Protein AF-A0A254QSS2-F1 (afdb_monomer_lite)

Sequence (188 aa):
MTNFKALIISATAMILATGSLSAQVLEASSDATIRDRLCVGGGCADNPSPDFAADASGASLELRDFRTRIDFVDISTDSFPDTNWAIEANEPTLSIPSGGTEHLAVRDESASTVPFLIRGGAPTNTMYISADGAIGMGTSIPRQSLHIVNKGTLFEAGIRLEDTIGTPYSWDMRGNDAGFYLYDAIAG

Structure (mmCIF, N/CA/C/O backbone):
data_AF-A0A254QSS2-F1
#
_entry.id   AF-A0A254QSS2-F1
#
loop_
_atom_site.group_PDB
_atom_site.id
_atom_site.type_symbol
_atom_site.label_atom_id
_atom_site.label_alt_id
_atom_site.label_comp_id
_atom_site.label_asym_id
_atom_site.label_entity_id
_atom_site.label_seq_id
_atom_site.pdbx_PDB_ins_code
_atom_site.Cartn_x
_atom_site.Cartn_y
_atom_site.Cartn_z
_atom_site.occupancy
_atom_site.B_iso_or_equiv
_atom_site.auth_seq_id
_atom_site.auth_comp_id
_atom_site.auth_asym_id
_atom_site.auth_atom_id
_atom_site.pdbx_PDB_model_num
ATOM 1 N N . MET A 1 1 ? 90.649 -7.591 -39.245 1.00 44.31 1 MET A N 1
ATOM 2 C CA . MET A 1 1 ? 90.173 -6.471 -38.405 1.00 44.31 1 MET A CA 1
ATOM 3 C C . MET A 1 1 ? 88.690 -6.262 -38.681 1.00 44.31 1 MET A C 1
ATOM 5 O O . MET A 1 1 ? 88.258 -6.611 -39.768 1.00 44.31 1 MET A O 1
ATOM 9 N N . THR A 1 2 ? 87.982 -5.736 -37.676 1.00 41.41 2 THR A N 1
ATOM 10 C CA . THR A 1 2 ? 86.570 -5.291 -37.608 1.00 41.41 2 THR A CA 1
ATOM 11 C C . THR A 1 2 ? 85.440 -6.331 -37.502 1.00 41.41 2 THR A C 1
ATOM 13 O O . THR A 1 2 ? 84.978 -6.909 -38.478 1.00 41.41 2 THR A O 1
ATOM 16 N N . ASN A 1 3 ? 84.975 -6.463 -36.251 1.00 42.78 3 ASN A N 1
ATOM 17 C CA . ASN A 1 3 ? 83.646 -6.864 -35.767 1.00 42.78 3 ASN A CA 1
ATOM 18 C C . ASN A 1 3 ? 82.500 -6.083 -36.453 1.00 42.78 3 ASN A C 1
ATOM 20 O O . ASN A 1 3 ? 82.715 -4.917 -36.772 1.00 42.78 3 ASN A O 1
ATOM 24 N N . PHE A 1 4 ? 81.267 -6.617 -36.534 1.00 43.88 4 PHE A N 1
ATOM 25 C CA . PHE A 1 4 ? 80.208 -6.406 -35.518 1.00 43.88 4 PHE A CA 1
ATOM 26 C C . PHE A 1 4 ? 78.779 -6.828 -35.963 1.00 43.88 4 PHE A C 1
ATOM 28 O O . PHE A 1 4 ? 78.324 -6.474 -37.042 1.00 43.88 4 PHE A O 1
ATOM 35 N N . LYS A 1 5 ? 78.063 -7.428 -34.992 1.00 41.50 5 LYS A N 1
ATOM 36 C CA . LYS A 1 5 ? 76.633 -7.279 -34.612 1.00 41.50 5 LYS A CA 1
ATOM 37 C C . LYS A 1 5 ? 75.540 -7.945 -35.465 1.00 41.50 5 LYS A C 1
ATOM 39 O O . LYS A 1 5 ? 75.082 -7.420 -36.470 1.00 41.50 5 LYS A O 1
ATOM 44 N N . ALA A 1 6 ? 75.007 -9.033 -34.902 1.00 49.44 6 ALA A N 1
ATOM 45 C CA . ALA A 1 6 ? 73.629 -9.464 -35.098 1.00 49.44 6 ALA A CA 1
ATOM 46 C C . ALA A 1 6 ? 72.660 -8.422 -34.510 1.00 49.44 6 ALA A C 1
ATOM 48 O O . ALA A 1 6 ? 72.833 -7.988 -33.369 1.00 49.44 6 ALA A O 1
ATOM 49 N N . LEU A 1 7 ? 71.641 -8.047 -35.284 1.00 42.50 7 LEU A N 1
ATOM 50 C CA . LEU A 1 7 ? 70.490 -7.281 -34.817 1.00 42.50 7 LEU A CA 1
ATOM 51 C C . LEU A 1 7 ? 69.294 -8.236 -34.737 1.00 42.50 7 LEU A C 1
ATOM 53 O O . LEU A 1 7 ? 68.760 -8.661 -35.757 1.00 42.50 7 LEU A O 1
ATOM 57 N N . ILE A 1 8 ? 68.903 -8.590 -33.514 1.00 51.81 8 ILE A N 1
ATOM 58 C CA . ILE A 1 8 ? 67.652 -9.294 -33.227 1.00 51.81 8 ILE A CA 1
ATOM 59 C C . ILE A 1 8 ? 66.555 -8.228 -33.187 1.00 51.81 8 ILE A C 1
ATOM 61 O O . ILE A 1 8 ? 66.543 -7.392 -32.285 1.00 51.81 8 ILE A O 1
ATOM 65 N N . ILE A 1 9 ? 65.650 -8.236 -34.166 1.00 51.91 9 ILE A N 1
ATOM 66 C CA . ILE A 1 9 ? 64.430 -7.426 -34.119 1.00 51.91 9 ILE A CA 1
ATOM 67 C C . ILE A 1 9 ? 63.378 -8.249 -33.372 1.00 51.91 9 ILE A C 1
ATOM 69 O O . ILE A 1 9 ? 62.892 -9.264 -33.863 1.00 51.91 9 ILE A O 1
ATOM 73 N N . SER A 1 10 ? 63.084 -7.817 -32.148 1.00 51.91 10 SER A N 1
ATOM 74 C CA . SER A 1 10 ? 62.032 -8.355 -31.289 1.00 51.91 10 SER A CA 1
ATOM 75 C C . SER A 1 10 ? 60.660 -8.075 -31.905 1.00 51.91 10 SER A C 1
ATOM 77 O O . SER A 1 10 ? 60.250 -6.919 -31.993 1.00 51.91 10 SER A O 1
ATOM 79 N N . ALA A 1 11 ? 59.941 -9.120 -32.313 1.00 54.69 11 ALA A N 1
ATOM 80 C CA . ALA A 1 11 ? 58.530 -9.027 -32.670 1.00 54.69 11 ALA A CA 1
ATOM 81 C C . ALA A 1 11 ? 57.690 -9.108 -31.388 1.00 54.69 11 ALA A C 1
ATOM 83 O O . ALA A 1 11 ? 57.451 -10.186 -30.847 1.00 54.69 11 ALA A O 1
ATOM 84 N N . THR A 1 12 ? 57.277 -7.956 -30.866 1.00 56.41 12 THR A N 1
ATOM 85 C CA . THR A 1 12 ? 56.354 -7.877 -29.732 1.00 56.41 12 THR A CA 1
ATOM 86 C C . THR A 1 12 ? 54.962 -8.285 -30.216 1.00 56.41 12 THR A C 1
ATOM 88 O O . THR A 1 12 ? 54.333 -7.562 -30.987 1.00 56.41 12 THR A O 1
ATOM 91 N N . ALA A 1 13 ? 54.488 -9.462 -29.806 1.00 56.53 13 ALA A N 1
ATOM 92 C CA . ALA A 1 13 ? 53.133 -9.918 -30.088 1.00 56.53 13 ALA A CA 1
ATOM 93 C C . ALA A 1 13 ? 52.127 -9.036 -29.331 1.00 56.53 13 ALA A C 1
ATOM 95 O O . ALA A 1 13 ? 52.098 -9.020 -28.101 1.00 56.53 13 ALA A O 1
ATOM 96 N N . MET A 1 14 ? 51.313 -8.285 -30.070 1.00 56.50 14 MET A N 1
ATOM 97 C CA . MET A 1 14 ? 50.202 -7.517 -29.519 1.00 56.50 14 MET A CA 1
ATOM 98 C C . MET A 1 14 ? 49.077 -8.506 -29.190 1.00 56.50 14 MET A C 1
ATOM 100 O O . MET A 1 14 ? 48.376 -8.984 -30.079 1.00 56.50 14 MET A O 1
ATOM 104 N N . ILE A 1 15 ? 48.948 -8.874 -27.915 1.00 58.44 15 ILE A N 1
ATOM 105 C CA . ILE A 1 15 ? 47.813 -9.658 -27.424 1.00 58.44 15 ILE A CA 1
ATOM 106 C C . ILE A 1 15 ? 46.599 -8.724 -27.456 1.00 58.44 15 ILE A C 1
ATOM 108 O O . ILE A 1 15 ? 46.440 -7.883 -26.572 1.00 58.44 15 ILE A O 1
ATOM 112 N N . LEU A 1 16 ? 45.759 -8.831 -28.490 1.00 57.78 16 LEU A N 1
ATOM 113 C CA . LEU A 1 16 ? 44.406 -8.283 -28.428 1.00 57.78 16 LEU A CA 1
ATOM 114 C C . LEU A 1 16 ? 43.666 -9.068 -27.344 1.00 57.78 16 LEU A C 1
ATOM 116 O O . LEU A 1 16 ? 43.350 -10.242 -27.529 1.00 57.78 16 LEU A O 1
ATOM 120 N N . ALA A 1 17 ? 43.409 -8.428 -26.205 1.00 57.31 17 ALA A N 1
ATOM 121 C CA . ALA A 1 17 ? 42.448 -8.937 -25.245 1.00 57.31 17 ALA A CA 1
ATOM 122 C C . ALA A 1 17 ? 41.079 -8.963 -25.937 1.00 57.31 17 ALA A C 1
ATOM 124 O O . ALA A 1 17 ? 40.445 -7.925 -26.122 1.00 57.31 17 ALA A O 1
ATOM 125 N N . THR A 1 18 ? 40.631 -10.144 -26.356 1.00 56.78 18 THR A N 1
ATOM 126 C CA . THR A 1 18 ? 39.251 -10.378 -26.780 1.00 56.78 18 THR A CA 1
ATOM 127 C C . THR A 1 18 ? 38.373 -10.379 -25.532 1.00 56.78 18 THR A C 1
ATOM 129 O O . THR A 1 18 ? 37.955 -11.430 -25.050 1.00 56.78 18 THR A O 1
ATOM 132 N N . GLY A 1 19 ? 38.153 -9.202 -24.946 1.00 57.25 19 GLY A N 1
ATOM 133 C CA . GLY A 1 19 ? 37.025 -9.018 -24.044 1.00 57.25 19 GLY A CA 1
ATOM 134 C C . GLY A 1 19 ? 35.750 -9.206 -24.859 1.00 57.25 19 GLY A C 1
ATOM 135 O O . GLY A 1 19 ? 35.631 -8.634 -25.944 1.00 57.25 19 GLY A O 1
ATOM 136 N N . SER A 1 20 ? 34.822 -10.030 -24.377 1.00 60.34 20 SER A N 1
ATOM 137 C CA . SER A 1 20 ? 33.484 -10.086 -24.965 1.00 60.34 20 SER A CA 1
ATOM 138 C C . SER A 1 20 ? 32.847 -8.705 -24.798 1.00 60.34 20 SER A C 1
ATOM 140 O O . SER A 1 20 ? 32.547 -8.293 -23.681 1.00 60.34 20 SER A O 1
ATOM 142 N N . LEU A 1 21 ? 32.686 -7.963 -25.892 1.00 53.97 21 LEU A N 1
ATOM 143 C CA . LEU A 1 21 ? 31.793 -6.810 -25.934 1.00 53.97 21 LEU A CA 1
ATOM 144 C C . LEU A 1 21 ? 30.381 -7.365 -26.123 1.00 53.97 21 LEU A C 1
ATOM 146 O O . LEU A 1 21 ? 29.950 -7.602 -27.250 1.00 53.97 21 LEU A O 1
ATOM 150 N N . SER A 1 22 ? 29.686 -7.626 -25.021 1.00 62.34 22 SER A N 1
ATOM 151 C CA . SER A 1 22 ? 28.259 -7.942 -25.057 1.00 62.34 22 SER A CA 1
ATOM 152 C C . SER A 1 22 ? 27.480 -6.629 -25.039 1.00 62.34 22 SER A C 1
ATOM 154 O O . SER A 1 22 ? 27.467 -5.926 -24.033 1.00 62.34 22 SER A O 1
ATOM 156 N N . ALA A 1 23 ? 26.855 -6.272 -26.159 1.00 59.84 23 ALA A N 1
ATOM 157 C CA . ALA A 1 23 ? 25.850 -5.216 -26.208 1.00 59.84 23 ALA A CA 1
ATOM 158 C C . ALA A 1 23 ? 24.479 -5.881 -26.355 1.00 59.84 23 ALA A C 1
ATOM 160 O O . ALA A 1 23 ? 24.198 -6.502 -27.380 1.00 59.84 23 ALA A O 1
ATOM 161 N N . GLN A 1 24 ? 23.635 -5.777 -25.328 1.00 65.94 24 GLN A N 1
ATOM 162 C CA . GLN A 1 24 ? 22.249 -6.225 -25.406 1.00 65.94 24 GLN A CA 1
ATOM 163 C C . GLN A 1 24 ? 21.394 -5.063 -25.915 1.00 65.94 24 GLN A C 1
ATOM 165 O O . GLN A 1 24 ? 21.065 -4.145 -25.170 1.00 65.94 24 GLN A O 1
ATO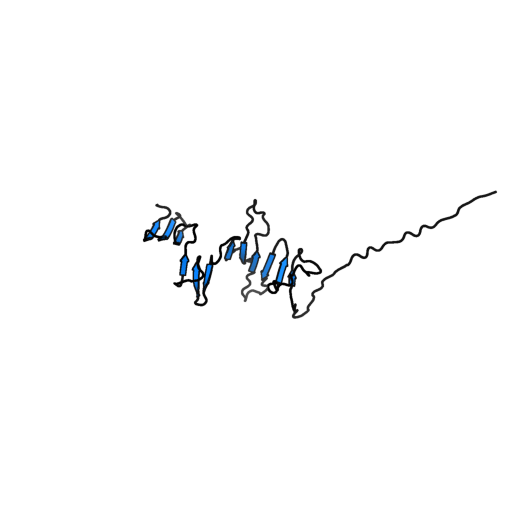M 170 N N . VAL A 1 25 ? 21.067 -5.087 -27.207 1.00 72.12 25 VAL A N 1
ATOM 171 C CA . VAL A 1 25 ? 20.190 -4.095 -27.840 1.00 72.12 25 VAL A CA 1
ATOM 172 C C . VAL A 1 25 ? 18.815 -4.726 -28.020 1.00 72.12 25 VAL A C 1
ATOM 174 O O . VAL A 1 25 ? 18.612 -5.573 -28.888 1.00 72.12 25 VAL A O 1
ATOM 177 N N . LEU A 1 26 ? 17.875 -4.325 -27.170 1.00 70.19 26 LEU A N 1
ATOM 178 C CA . LEU A 1 26 ? 16.448 -4.602 -27.318 1.00 70.19 26 LEU A CA 1
ATOM 179 C C . LEU A 1 26 ? 15.793 -3.359 -27.925 1.00 70.19 26 LEU A C 1
ATOM 181 O O . LEU A 1 26 ? 15.175 -2.565 -27.228 1.00 70.19 26 LEU A O 1
ATOM 185 N N . GLU A 1 27 ? 15.970 -3.174 -29.232 1.00 77.81 27 GLU A N 1
ATOM 186 C CA . GLU A 1 27 ? 15.275 -2.123 -29.974 1.00 77.81 27 GLU A CA 1
ATOM 187 C C . GLU A 1 27 ? 14.136 -2.725 -30.786 1.00 77.81 27 GLU A C 1
ATOM 189 O O . GLU A 1 27 ? 14.343 -3.430 -31.774 1.00 77.81 27 GLU A O 1
ATOM 194 N N . ALA A 1 28 ? 12.914 -2.438 -30.348 1.00 76.62 28 ALA A N 1
ATOM 195 C CA . ALA A 1 28 ? 11.714 -2.656 -31.132 1.00 76.62 28 ALA A CA 1
ATOM 196 C C . ALA A 1 28 ? 11.128 -1.286 -31.478 1.00 76.62 28 ALA A C 1
ATOM 198 O O . ALA A 1 28 ? 10.773 -0.509 -30.598 1.00 76.62 28 ALA A O 1
ATOM 199 N N . SER A 1 29 ? 11.006 -0.984 -32.770 1.00 78.75 29 SER A N 1
ATOM 200 C CA . SER A 1 29 ? 10.322 0.222 -33.263 1.00 78.75 29 SER A CA 1
ATOM 201 C C . SER A 1 29 ? 8.787 0.119 -33.175 1.00 78.75 29 SER A C 1
ATOM 203 O O . SER A 1 29 ? 8.073 0.937 -33.749 1.00 78.75 29 SER A O 1
ATOM 205 N N . SER A 1 30 ? 8.289 -0.938 -32.535 1.00 80.12 30 SER A N 1
ATOM 206 C CA . SER A 1 30 ? 6.887 -1.311 -32.343 1.00 80.12 30 SER A CA 1
ATOM 207 C C . SER A 1 30 ? 6.802 -2.253 -31.129 1.00 80.12 30 SER A C 1
ATOM 209 O O . SER A 1 30 ? 7.723 -2.289 -30.316 1.00 80.12 30 SER A O 1
ATOM 211 N N . ASP A 1 31 ? 5.750 -3.066 -31.023 1.00 84.00 31 ASP A N 1
ATOM 212 C CA . ASP A 1 31 ? 5.596 -4.041 -29.940 1.00 84.00 31 ASP A CA 1
ATOM 213 C C . ASP A 1 31 ? 6.767 -5.039 -29.874 1.00 84.00 31 ASP A C 1
ATOM 215 O O . ASP A 1 31 ? 7.154 -5.645 -30.879 1.00 84.00 31 ASP A O 1
ATOM 219 N N . ALA A 1 32 ? 7.301 -5.244 -28.670 1.00 85.12 32 ALA A N 1
ATOM 220 C CA . ALA A 1 32 ? 8.262 -6.298 -28.360 1.00 85.12 32 ALA A CA 1
ATOM 221 C C . ALA A 1 32 ? 7.575 -7.409 -27.556 1.00 85.12 32 ALA A C 1
ATOM 223 O O . ALA A 1 32 ? 6.714 -7.146 -26.719 1.00 85.12 32 ALA A O 1
ATOM 224 N N . THR A 1 33 ? 7.965 -8.667 -27.772 1.00 83.81 33 THR A N 1
ATOM 225 C CA . THR A 1 33 ? 7.474 -9.805 -26.978 1.00 83.81 33 THR A CA 1
ATOM 226 C C . THR A 1 33 ? 8.641 -10.569 -26.371 1.00 83.81 33 THR A C 1
ATOM 228 O O . THR A 1 33 ? 9.495 -11.080 -27.096 1.00 83.81 33 THR A O 1
ATOM 231 N N . ILE A 1 34 ? 8.626 -10.714 -25.045 1.00 85.12 34 ILE A N 1
ATOM 232 C CA . ILE A 1 34 ? 9.471 -11.653 -24.302 1.00 85.12 34 ILE A CA 1
ATOM 233 C C . ILE A 1 34 ? 8.610 -12.873 -23.973 1.00 85.12 34 ILE A C 1
ATOM 235 O O . ILE A 1 34 ? 7.568 -12.737 -23.340 1.00 85.12 34 ILE A O 1
ATOM 239 N N . ARG A 1 35 ? 9.000 -14.056 -24.463 1.00 77.44 35 ARG A N 1
ATOM 240 C CA . ARG A 1 35 ? 8.176 -15.276 -24.349 1.00 77.44 35 ARG A CA 1
ATOM 241 C C . ARG A 1 35 ? 8.265 -15.958 -22.986 1.00 77.44 35 ARG A C 1
ATOM 243 O O . ARG A 1 35 ? 7.299 -16.605 -22.601 1.00 77.44 35 ARG A O 1
ATOM 250 N N . ASP A 1 36 ? 9.384 -15.790 -22.287 1.00 79.12 36 ASP A N 1
ATOM 251 C CA . ASP A 1 36 ? 9.639 -16.455 -21.010 1.00 79.12 36 ASP A CA 1
ATOM 252 C C . ASP A 1 36 ? 9.792 -15.433 -19.876 1.00 79.12 36 ASP A C 1
ATOM 254 O O . ASP A 1 36 ? 8.798 -14.953 -19.334 1.00 79.12 36 ASP A O 1
ATOM 258 N N . ARG A 1 37 ? 11.031 -15.096 -19.500 1.00 80.94 37 ARG A N 1
ATOM 259 C CA . ARG A 1 37 ? 11.335 -14.299 -18.305 1.00 80.94 37 ARG A CA 1
ATOM 260 C C . ARG A 1 37 ? 12.215 -13.103 -18.656 1.00 80.94 37 ARG A C 1
ATOM 262 O O . ARG A 1 37 ? 13.097 -13.214 -19.507 1.00 80.94 37 ARG A O 1
ATOM 269 N N . LEU A 1 38 ? 11.978 -11.972 -17.996 1.00 85.56 38 LEU A N 1
ATOM 270 C CA . LEU A 1 38 ? 12.748 -10.736 -18.146 1.00 85.56 38 LEU A CA 1
ATOM 271 C C . LEU A 1 38 ? 13.403 -10.367 -16.812 1.00 85.56 38 LEU A C 1
ATOM 273 O O . LEU A 1 38 ? 12.715 -10.263 -15.800 1.00 85.56 38 LEU A O 1
ATOM 277 N N . CYS A 1 39 ? 14.724 -10.172 -16.810 1.00 86.62 39 CYS A N 1
ATOM 278 C CA . CYS A 1 39 ? 15.450 -9.609 -15.671 1.00 86.62 39 CYS A CA 1
ATOM 279 C C . CYS A 1 39 ? 15.827 -8.169 -16.013 1.00 86.62 39 CYS A C 1
ATOM 281 O O . CYS A 1 39 ? 16.351 -7.926 -17.101 1.00 86.62 39 CYS A O 1
ATOM 283 N N . VAL A 1 40 ? 15.565 -7.228 -15.107 1.00 88.56 40 VAL A N 1
ATOM 284 C CA . VAL A 1 40 ? 15.930 -5.814 -15.272 1.00 88.56 40 VAL A CA 1
ATOM 285 C C . VAL A 1 40 ? 16.718 -5.338 -14.054 1.00 88.56 40 VAL A C 1
ATOM 287 O O . VAL A 1 40 ? 16.274 -5.515 -12.923 1.00 88.56 40 VAL A O 1
ATOM 290 N N . GLY A 1 41 ? 17.869 -4.707 -14.287 1.00 89.56 41 GLY A N 1
ATOM 291 C CA . GLY A 1 41 ? 18.713 -4.112 -13.246 1.00 89.56 41 GLY A CA 1
ATOM 292 C C . GLY A 1 41 ? 20.155 -4.622 -13.264 1.00 89.56 41 GLY A C 1
ATOM 293 O O . GLY A 1 41 ? 20.473 -5.629 -13.900 1.00 89.56 41 GLY A O 1
ATOM 294 N N . GLY A 1 42 ? 21.049 -3.905 -12.579 1.00 87.38 42 GLY A N 1
ATOM 295 C CA . GLY A 1 42 ? 22.491 -4.183 -12.596 1.00 87.38 42 GLY A CA 1
ATOM 296 C C . GLY A 1 42 ? 22.907 -5.505 -11.937 1.00 87.38 42 GLY A C 1
ATOM 297 O O . GLY A 1 42 ? 24.039 -5.948 -12.117 1.00 87.38 42 GLY A O 1
ATOM 298 N N . GLY A 1 43 ? 22.012 -6.140 -11.177 1.00 87.06 43 GLY A N 1
ATOM 299 C CA . GLY A 1 43 ? 22.217 -7.450 -10.558 1.00 87.06 43 GLY A CA 1
ATOM 300 C C . GLY A 1 43 ? 21.800 -8.638 -11.432 1.00 87.06 43 GLY A C 1
ATOM 301 O O . GLY A 1 43 ? 21.865 -9.776 -10.968 1.00 87.06 43 GLY A O 1
ATOM 302 N N . CYS A 1 44 ? 21.335 -8.402 -12.660 1.00 85.88 44 CYS A N 1
ATOM 303 C CA . CYS A 1 44 ? 21.009 -9.460 -13.614 1.00 85.88 44 CYS A CA 1
ATOM 304 C C . CYS A 1 44 ? 22.277 -10.044 -14.254 1.00 85.88 44 CYS A C 1
ATOM 306 O O . CYS A 1 44 ? 23.163 -9.303 -14.672 1.00 85.88 44 CYS A O 1
ATOM 308 N N . ALA A 1 45 ? 22.356 -11.371 -14.376 1.00 81.50 45 ALA A N 1
ATOM 309 C CA . ALA A 1 45 ? 23.411 -12.023 -15.147 1.00 81.50 45 ALA A CA 1
ATOM 310 C C . ALA A 1 45 ? 23.131 -11.958 -16.660 1.00 81.50 45 ALA A C 1
ATOM 312 O O . ALA A 1 45 ? 21.983 -12.087 -17.086 1.00 81.50 45 ALA A O 1
ATOM 313 N N . ASP A 1 46 ? 24.192 -11.870 -17.473 1.00 77.88 46 ASP A N 1
ATOM 314 C CA . ASP A 1 46 ? 24.113 -11.915 -18.948 1.00 77.88 46 ASP A CA 1
ATOM 315 C C . ASP A 1 46 ? 23.450 -13.202 -19.465 1.00 77.88 46 ASP A C 1
ATOM 317 O O . ASP A 1 46 ? 22.790 -13.220 -20.504 1.00 77.88 46 ASP A O 1
ATOM 321 N N . ASN A 1 47 ? 23.641 -14.300 -18.733 1.00 73.38 47 ASN A N 1
ATOM 322 C CA . ASN A 1 47 ? 22.932 -15.550 -18.938 1.00 73.38 47 ASN A CA 1
ATOM 323 C C . ASN A 1 47 ? 22.204 -15.899 -17.635 1.00 73.38 47 ASN A C 1
ATOM 325 O O . ASN A 1 47 ? 22.801 -16.532 -16.763 1.00 73.38 47 ASN A O 1
ATOM 329 N N . PRO A 1 48 ? 20.928 -15.502 -17.482 1.00 66.06 48 PRO A N 1
ATOM 330 C CA . PRO A 1 48 ? 20.178 -15.660 -16.238 1.00 66.06 48 PRO A CA 1
ATOM 331 C C . PRO A 1 48 ? 19.747 -17.115 -15.978 1.00 66.06 48 PRO A C 1
ATOM 333 O O . PRO A 1 48 ? 18.875 -17.370 -15.154 1.00 66.06 48 PRO A O 1
ATOM 336 N N . SER A 1 49 ? 20.343 -18.094 -16.665 1.00 64.19 49 SER A N 1
ATOM 337 C CA . SER A 1 49 ? 20.275 -19.501 -16.280 1.00 64.19 49 SER A CA 1
ATOM 338 C C . SER A 1 49 ? 21.442 -19.818 -15.328 1.00 64.19 49 SER A C 1
ATOM 340 O O . SER A 1 49 ? 22.588 -19.797 -15.783 1.00 64.19 49 SER A O 1
ATOM 342 N N . PRO A 1 50 ? 21.205 -20.178 -14.048 1.00 62.06 50 PRO A N 1
ATOM 343 C CA . PRO A 1 50 ? 19.944 -20.631 -13.458 1.00 62.06 50 PRO A CA 1
ATOM 344 C C . PRO A 1 50 ? 19.270 -19.604 -12.523 1.00 62.06 50 PRO A C 1
ATOM 346 O O . PRO A 1 50 ? 18.432 -20.012 -11.726 1.00 62.06 50 PRO A O 1
ATOM 349 N N . ASP A 1 51 ? 19.640 -18.315 -12.560 1.00 57.09 51 ASP A N 1
ATOM 350 C CA . ASP A 1 51 ? 19.072 -17.251 -11.701 1.00 57.09 51 ASP A CA 1
ATOM 351 C C . ASP A 1 51 ? 17.544 -17.195 -11.756 1.00 57.09 51 ASP A C 1
ATOM 353 O O . ASP A 1 51 ? 16.864 -17.056 -10.739 1.00 57.09 51 ASP A O 1
ATOM 357 N N . PHE A 1 52 ? 17.011 -17.417 -12.948 1.00 64.38 52 PHE A N 1
ATOM 358 C CA . PHE A 1 52 ? 15.657 -17.865 -13.160 1.00 64.38 52 PHE A CA 1
ATOM 359 C C . PHE A 1 52 ? 15.588 -19.367 -12.918 1.00 64.38 52 PHE A C 1
ATOM 361 O O . PHE A 1 52 ? 15.594 -20.150 -13.869 1.00 64.38 52 PHE A O 1
ATOM 368 N N . ALA A 1 53 ? 15.540 -19.770 -11.644 1.00 53.56 53 ALA A N 1
ATOM 369 C CA . ALA A 1 53 ? 15.465 -21.179 -11.280 1.00 53.56 53 ALA A CA 1
ATOM 370 C C . ALA A 1 53 ? 14.376 -21.855 -12.123 1.00 53.56 53 ALA A C 1
ATOM 372 O O . ALA A 1 53 ? 13.269 -21.321 -12.257 1.00 53.56 53 ALA A O 1
ATOM 373 N N . ALA A 1 54 ? 14.717 -22.989 -12.739 1.00 51.25 54 ALA A N 1
ATOM 374 C CA . ALA A 1 54 ? 13.831 -23.797 -13.574 1.00 51.25 54 ALA A CA 1
ATOM 375 C C . ALA A 1 54 ? 12.755 -24.515 -12.733 1.00 51.25 54 ALA A C 1
ATOM 377 O O . ALA A 1 54 ? 12.483 -25.698 -12.929 1.00 51.25 54 ALA A O 1
ATOM 378 N N . ASP A 1 55 ? 12.183 -23.824 -11.749 1.00 55.03 55 ASP A N 1
ATOM 379 C CA . ASP A 1 55 ? 11.003 -24.262 -11.031 1.00 55.03 55 ASP A CA 1
ATOM 380 C C . ASP A 1 55 ? 9.746 -23.670 -11.683 1.00 55.03 55 ASP A C 1
ATOM 382 O O . ASP A 1 55 ? 9.757 -22.614 -12.319 1.00 55.03 55 ASP A O 1
ATOM 386 N N . ALA A 1 56 ? 8.635 -24.392 -11.553 1.00 52.53 56 ALA A N 1
ATOM 387 C CA . ALA A 1 56 ? 7.340 -24.016 -12.117 1.00 52.53 56 ALA A CA 1
ATOM 388 C C . ALA A 1 56 ? 6.695 -22.791 -11.424 1.00 52.53 56 ALA A C 1
ATOM 390 O O . ALA A 1 56 ? 5.534 -22.485 -11.685 1.00 52.53 56 ALA A O 1
ATOM 391 N N . SER A 1 57 ? 7.427 -22.112 -10.534 1.00 57.94 57 SER A N 1
ATOM 392 C CA . SER A 1 57 ? 7.019 -20.927 -9.771 1.00 57.94 57 SER A CA 1
ATOM 393 C C . SER A 1 57 ? 7.842 -19.676 -10.105 1.00 57.94 57 SER A C 1
ATOM 395 O O . SER A 1 57 ? 7.673 -18.640 -9.462 1.00 57.94 57 SER A O 1
ATOM 397 N N . GLY A 1 58 ? 8.724 -19.749 -11.103 1.00 65.19 58 GLY A N 1
ATOM 398 C CA . GLY A 1 58 ? 9.601 -18.648 -11.474 1.00 65.19 58 GLY A CA 1
ATOM 399 C C . GLY A 1 58 ? 8.862 -17.371 -11.899 1.00 65.19 58 GLY A C 1
ATOM 400 O O . GLY A 1 58 ? 7.939 -17.412 -12.709 1.00 65.19 58 GLY A O 1
ATOM 401 N N . ALA A 1 59 ? 9.307 -16.217 -11.393 1.00 67.94 59 ALA A N 1
ATOM 402 C CA . ALA A 1 59 ? 8.795 -14.899 -11.769 1.00 67.94 59 ALA A CA 1
ATOM 403 C C . ALA A 1 59 ? 8.986 -14.595 -13.270 1.00 67.94 59 ALA A C 1
ATOM 405 O O . ALA A 1 59 ? 10.098 -14.722 -13.786 1.00 67.94 59 ALA A O 1
ATOM 406 N N . SER A 1 60 ? 7.930 -14.143 -13.958 1.00 80.62 60 SER A N 1
ATOM 407 C CA . SER A 1 60 ? 7.999 -13.688 -15.361 1.00 80.62 60 SER A CA 1
ATOM 408 C C . SER A 1 60 ? 8.812 -12.397 -15.535 1.00 80.62 60 SER A C 1
ATOM 410 O O . SER A 1 60 ? 9.444 -12.202 -16.569 1.00 80.62 60 SER A O 1
ATOM 412 N N . LEU A 1 61 ? 8.823 -11.528 -14.522 1.00 86.94 61 LEU A N 1
ATOM 413 C CA . LEU A 1 61 ? 9.641 -10.318 -14.447 1.00 86.94 61 LEU A CA 1
ATOM 414 C C . LEU A 1 61 ? 10.352 -10.295 -13.097 1.00 86.94 61 LEU A C 1
ATOM 416 O O . LEU A 1 61 ? 9.705 -10.438 -12.060 1.00 86.94 61 LEU A O 1
ATOM 420 N N . GLU A 1 62 ? 11.662 -10.083 -13.109 1.00 86.94 62 GLU A N 1
ATOM 421 C CA . GLU A 1 62 ? 12.462 -9.903 -11.905 1.00 86.94 62 GLU A CA 1
ATOM 422 C C . GLU A 1 62 ? 13.261 -8.604 -11.998 1.00 86.94 62 GLU A C 1
ATOM 424 O O . GLU A 1 62 ? 13.973 -8.365 -12.973 1.00 86.94 62 GLU A O 1
ATOM 429 N N . LEU A 1 63 ? 13.128 -7.753 -10.982 1.00 91.50 63 LEU A N 1
ATOM 430 C CA . LEU A 1 63 ? 13.931 -6.544 -10.844 1.00 91.50 63 LEU A CA 1
ATOM 431 C C . LEU A 1 63 ? 15.098 -6.862 -9.904 1.00 91.50 63 LEU A C 1
ATOM 433 O O . LEU A 1 63 ? 14.873 -7.128 -8.724 1.00 91.50 63 LEU A O 1
ATOM 437 N N . ARG A 1 64 ? 16.332 -6.863 -10.416 1.00 87.88 64 ARG A N 1
ATOM 438 C CA . ARG A 1 64 ? 17.552 -7.125 -9.636 1.00 87.88 64 ARG A CA 1
ATOM 439 C C . ARG A 1 64 ? 18.443 -5.901 -9.619 1.00 87.88 64 ARG A C 1
ATOM 441 O O . ARG A 1 64 ? 19.296 -5.723 -10.483 1.00 87.88 64 ARG A O 1
ATOM 448 N N . ASP A 1 65 ? 18.268 -5.076 -8.603 1.00 90.06 65 ASP A N 1
ATOM 449 C CA . ASP A 1 65 ? 19.098 -3.899 -8.379 1.00 90.06 65 ASP A CA 1
ATOM 450 C C . ASP A 1 65 ? 19.099 -3.542 -6.885 1.00 90.06 65 ASP A C 1
ATOM 452 O O . ASP A 1 65 ? 18.321 -4.090 -6.104 1.00 90.06 65 ASP A O 1
ATOM 456 N N . PHE A 1 66 ? 19.943 -2.597 -6.479 1.00 87.19 66 PHE A N 1
ATOM 457 C CA . PHE A 1 66 ? 19.873 -1.991 -5.148 1.00 87.19 66 PHE A CA 1
ATOM 458 C C . PHE A 1 66 ? 18.640 -1.094 -4.982 1.00 87.19 66 PHE A C 1
ATOM 460 O O . PHE A 1 66 ? 18.290 -0.736 -3.860 1.00 87.19 66 PHE A O 1
ATOM 467 N N . ARG A 1 67 ? 17.988 -0.722 -6.093 1.00 88.38 67 ARG A N 1
ATOM 468 C CA . ARG A 1 67 ? 16.744 0.052 -6.130 1.00 88.38 67 ARG A CA 1
ATOM 469 C C . ARG A 1 67 ? 15.763 -0.594 -7.095 1.00 88.38 67 ARG A C 1
ATOM 471 O O . ARG A 1 67 ? 15.922 -0.497 -8.307 1.00 88.38 67 ARG A O 1
ATOM 478 N N . THR A 1 68 ? 14.745 -1.247 -6.555 1.00 93.06 68 THR A N 1
ATOM 479 C CA . THR A 1 68 ? 13.749 -1.973 -7.348 1.00 93.06 68 THR A CA 1
ATOM 480 C C . THR A 1 68 ? 12.429 -1.216 -7.359 1.00 93.06 68 THR A C 1
ATOM 482 O O . THR A 1 68 ? 11.752 -1.119 -6.332 1.00 93.06 68 THR A O 1
ATOM 485 N N . ARG A 1 69 ? 12.072 -0.676 -8.525 1.00 94.56 69 ARG A N 1
ATOM 486 C CA . ARG A 1 69 ? 10.889 0.165 -8.724 1.00 94.56 69 ARG A CA 1
ATOM 487 C C . ARG A 1 69 ? 10.350 0.005 -10.146 1.00 94.56 69 ARG A C 1
ATOM 489 O O . ARG A 1 69 ? 11.111 -0.305 -11.063 1.00 94.56 69 ARG A O 1
ATOM 496 N N . ILE A 1 70 ? 9.047 0.203 -10.311 1.00 96.50 70 ILE A N 1
ATOM 497 C CA . ILE A 1 70 ? 8.381 0.338 -11.610 1.00 96.50 70 ILE A CA 1
ATOM 498 C C . ILE A 1 70 ? 7.786 1.737 -11.683 1.00 96.50 70 ILE A C 1
ATOM 500 O O . ILE A 1 70 ? 6.960 2.088 -10.838 1.00 96.50 70 ILE A O 1
ATOM 504 N N . ASP A 1 71 ? 8.177 2.481 -12.713 1.00 96.69 71 ASP A N 1
ATOM 505 C CA . ASP A 1 71 ? 7.818 3.885 -12.887 1.00 96.69 71 ASP A CA 1
ATOM 506 C C . ASP A 1 71 ? 6.753 4.035 -13.961 1.00 96.69 71 ASP A C 1
ATOM 508 O O . ASP A 1 71 ? 6.914 3.576 -15.093 1.00 96.69 71 ASP A O 1
ATOM 512 N N . PHE A 1 72 ? 5.679 4.725 -13.606 1.00 97.62 72 PHE A N 1
ATOM 513 C CA . PHE A 1 72 ? 4.629 5.153 -14.512 1.00 97.62 72 PHE A CA 1
ATOM 514 C C . PHE A 1 72 ? 4.819 6.649 -14.741 1.00 97.62 72 PHE A C 1
ATOM 516 O O . PHE A 1 72 ? 4.387 7.473 -13.935 1.00 97.62 72 PHE A O 1
ATOM 523 N N . VAL A 1 73 ? 5.531 6.978 -15.819 1.00 97.12 73 VAL A N 1
ATOM 524 C CA . VAL A 1 73 ? 5.771 8.360 -16.241 1.00 97.12 73 VAL A CA 1
ATOM 525 C C . VAL A 1 73 ? 4.699 8.743 -17.249 1.00 97.12 73 VAL A C 1
ATOM 527 O O . VAL A 1 73 ? 4.738 8.319 -18.405 1.00 97.12 73 VAL A O 1
ATOM 530 N N . ASP A 1 74 ? 3.733 9.523 -16.790 1.00 94.94 74 ASP A N 1
ATOM 531 C CA . ASP A 1 74 ? 2.741 10.156 -17.636 1.00 94.94 74 ASP A CA 1
ATOM 532 C C . ASP A 1 74 ? 3.368 11.371 -18.341 1.00 94.94 74 ASP A C 1
ATOM 534 O O . ASP A 1 74 ? 4.052 12.200 -17.738 1.00 94.94 74 ASP A O 1
ATOM 538 N N . ILE A 1 75 ? 3.185 11.437 -19.658 1.00 94.56 75 ILE A N 1
ATOM 539 C CA . ILE A 1 75 ? 3.700 12.505 -20.530 1.00 94.56 75 ILE A CA 1
ATOM 540 C C . ILE A 1 75 ? 2.569 13.242 -21.253 1.00 94.56 75 ILE A C 1
ATOM 542 O O . ILE A 1 75 ? 2.810 13.954 -22.232 1.00 94.56 75 ILE A O 1
ATOM 546 N N . SER A 1 76 ? 1.325 13.001 -20.843 1.00 94.06 76 SER A N 1
ATOM 547 C CA . SER A 1 76 ? 0.162 13.679 -21.392 1.00 94.06 76 SER A CA 1
ATOM 548 C C . SER A 1 76 ? 0.179 15.173 -21.045 1.00 94.06 76 SER A C 1
ATOM 550 O O . SER A 1 76 ? 0.919 15.633 -20.178 1.00 94.06 76 SER A O 1
ATOM 552 N N . THR A 1 77 ? -0.589 15.963 -21.796 1.00 85.75 77 THR A N 1
ATOM 553 C CA . THR A 1 77 ? -0.694 17.419 -21.620 1.00 85.75 77 THR A CA 1
ATOM 554 C C . THR A 1 77 ? -2.097 17.818 -21.164 1.00 85.75 77 THR A C 1
ATOM 556 O O . THR A 1 77 ? -3.016 16.998 -21.221 1.00 85.75 77 THR A O 1
ATOM 559 N N . ASP A 1 78 ? -2.228 19.089 -20.759 1.00 69.88 78 ASP A N 1
ATOM 560 C CA . ASP A 1 78 ? -3.177 19.840 -19.900 1.00 69.88 78 ASP A CA 1
ATOM 561 C C . ASP A 1 78 ? -4.685 19.493 -19.934 1.00 69.88 78 ASP A C 1
ATOM 563 O O . ASP A 1 78 ? -5.494 20.084 -19.217 1.00 69.88 78 ASP A O 1
ATOM 567 N N . SER A 1 79 ? -5.094 18.558 -20.781 1.00 85.94 79 SER A N 1
ATOM 568 C CA . SER A 1 79 ? -6.450 18.023 -20.897 1.00 85.94 79 SER A CA 1
ATOM 569 C C . SER A 1 79 ? -6.617 16.587 -20.381 1.00 85.94 79 SER A C 1
ATOM 571 O O . SER A 1 79 ? -7.730 16.063 -20.439 1.00 85.94 79 SER A O 1
ATOM 573 N N . PHE A 1 80 ? -5.556 15.949 -19.881 1.00 94.12 80 PHE A N 1
ATOM 574 C CA . PHE A 1 80 ? -5.585 14.580 -19.355 1.00 94.12 80 PHE A CA 1
ATOM 575 C C . PHE A 1 80 ? -4.989 14.514 -17.940 1.00 94.12 80 PHE A C 1
ATOM 577 O O . PHE A 1 80 ? -4.198 15.384 -17.584 1.00 94.12 80 PHE A O 1
ATOM 584 N N . PRO A 1 81 ? -5.377 13.521 -17.114 1.00 94.31 81 PRO A N 1
ATOM 585 C CA . PRO A 1 81 ? -4.645 13.215 -15.889 1.00 94.31 81 PRO A CA 1
ATOM 586 C C . PRO A 1 81 ? -3.178 12.918 -16.211 1.00 94.31 81 PRO A C 1
ATOM 588 O O . PRO A 1 81 ? -2.917 12.146 -17.124 1.00 94.31 81 PRO A O 1
ATOM 591 N N . ASP A 1 82 ? -2.263 13.499 -15.443 1.00 95.06 82 ASP A N 1
ATOM 592 C CA . ASP A 1 82 ? -0.819 13.529 -15.713 1.00 95.06 82 ASP A CA 1
ATOM 593 C C . ASP A 1 82 ? 0.021 13.131 -14.480 1.00 95.06 82 ASP A C 1
ATOM 595 O O . ASP A 1 82 ? 1.203 13.457 -14.355 1.00 95.06 82 ASP A O 1
ATOM 599 N N . THR A 1 83 ? -0.596 12.451 -13.509 1.00 96.00 83 THR A N 1
ATOM 600 C CA . THR A 1 83 ? 0.090 12.048 -12.277 1.00 96.00 83 THR A CA 1
ATOM 601 C C . THR A 1 83 ? 1.080 10.923 -12.552 1.00 96.00 83 THR A C 1
ATOM 603 O O . THR A 1 83 ? 0.704 9.854 -13.033 1.00 96.00 83 THR A O 1
ATOM 606 N N . ASN A 1 84 ? 2.332 11.140 -12.157 1.00 97.62 84 ASN A N 1
ATOM 607 C CA . ASN A 1 84 ? 3.369 10.126 -12.195 1.00 97.62 84 ASN A CA 1
ATOM 608 C C . ASN A 1 84 ? 3.263 9.230 -10.965 1.00 97.62 84 ASN A C 1
ATOM 610 O O . ASN A 1 84 ? 3.198 9.713 -9.834 1.00 97.62 84 ASN A O 1
ATOM 614 N N . TRP A 1 85 ? 3.299 7.921 -11.187 1.00 98.25 85 TRP A N 1
ATOM 615 C CA . TRP A 1 85 ? 3.200 6.925 -10.125 1.00 98.25 85 TRP A CA 1
ATOM 616 C C . TRP A 1 85 ? 4.410 6.012 -10.112 1.00 98.25 85 TRP A C 1
ATOM 618 O O . TRP A 1 85 ? 5.090 5.832 -11.120 1.00 98.25 85 TRP A O 1
ATOM 628 N N . ALA A 1 86 ? 4.620 5.348 -8.985 1.00 97.75 86 ALA A N 1
ATOM 629 C CA . ALA A 1 86 ? 5.489 4.193 -8.940 1.00 97.75 86 ALA A CA 1
ATOM 630 C C . ALA A 1 86 ? 5.026 3.112 -7.980 1.00 97.75 86 ALA A C 1
ATOM 632 O O . ALA A 1 86 ? 4.368 3.374 -6.973 1.00 97.75 86 ALA A O 1
ATOM 633 N N . ILE A 1 87 ? 5.444 1.888 -8.292 1.00 97.56 87 ILE A N 1
ATOM 634 C CA . ILE A 1 87 ? 5.462 0.776 -7.348 1.00 97.56 87 ILE A CA 1
ATOM 635 C C . ILE A 1 87 ? 6.909 0.607 -6.899 1.00 97.56 87 ILE A C 1
ATOM 637 O O . ILE A 1 87 ? 7.774 0.287 -7.713 1.00 97.56 87 ILE A O 1
ATOM 641 N N . GLU A 1 88 ? 7.174 0.829 -5.616 1.00 96.44 88 GLU A N 1
ATOM 642 C CA . GLU A 1 88 ? 8.518 0.792 -5.037 1.00 96.44 88 GLU A CA 1
ATOM 643 C C . GLU A 1 88 ? 8.628 -0.301 -3.976 1.00 96.44 88 GLU A C 1
ATOM 645 O O . GLU A 1 88 ? 7.743 -0.450 -3.129 1.00 96.44 88 GLU A O 1
ATOM 650 N N . ALA A 1 89 ? 9.739 -1.038 -4.003 1.00 96.50 89 ALA A N 1
ATOM 651 C CA . ALA A 1 89 ? 10.126 -1.926 -2.920 1.00 96.50 89 ALA A CA 1
ATOM 652 C C . ALA A 1 89 ? 11.363 -1.385 -2.195 1.00 96.50 89 ALA A C 1
ATOM 654 O O . ALA A 1 89 ? 12.418 -1.202 -2.802 1.00 96.50 89 ALA A O 1
ATOM 655 N N . ASN A 1 90 ? 11.214 -1.242 -0.878 1.00 95.50 90 ASN A N 1
ATOM 656 C CA . ASN A 1 90 ? 12.176 -0.720 0.087 1.00 95.50 90 ASN A CA 1
ATOM 657 C C . ASN A 1 90 ? 12.589 0.732 -0.160 1.00 95.50 90 ASN A C 1
ATOM 659 O O . ASN A 1 90 ? 12.557 1.252 -1.269 1.00 95.50 90 ASN A O 1
ATOM 663 N N . GLU A 1 91 ? 12.988 1.403 0.917 1.00 93.06 91 GLU A N 1
ATOM 664 C CA . GLU A 1 91 ? 13.447 2.781 0.818 1.00 93.06 91 GLU A CA 1
ATOM 665 C C . GLU A 1 91 ? 14.801 2.830 0.062 1.00 93.06 91 GLU A C 1
ATOM 667 O O . GLU A 1 91 ? 15.713 2.067 0.397 1.00 93.06 91 GLU A O 1
ATOM 672 N N . PRO A 1 92 ? 14.936 3.673 -0.983 1.00 88.12 92 PRO A N 1
ATOM 673 C CA . PRO A 1 92 ? 16.036 3.555 -1.945 1.00 88.12 92 PRO A CA 1
ATOM 674 C C . PRO A 1 92 ? 17.321 4.322 -1.583 1.00 88.12 92 PRO A C 1
ATOM 676 O O . PRO A 1 92 ? 18.328 4.197 -2.295 1.00 88.12 92 PRO A O 1
ATOM 679 N N . THR A 1 93 ? 17.321 5.175 -0.555 1.00 88.94 93 THR A N 1
ATOM 680 C CA . THR A 1 93 ? 18.396 6.163 -0.321 1.00 88.94 93 THR A CA 1
ATOM 681 C C . THR A 1 93 ? 19.016 6.154 1.072 1.00 88.94 93 THR A C 1
ATOM 683 O O . THR A 1 93 ? 20.162 6.580 1.225 1.00 88.94 93 THR A O 1
ATOM 686 N N . LEU A 1 94 ? 18.314 5.659 2.079 1.00 92.75 94 LEU A N 1
ATOM 687 C CA . LEU A 1 94 ? 18.708 5.625 3.478 1.00 92.75 94 LEU A CA 1
ATOM 688 C C . LEU A 1 94 ? 18.973 4.185 3.921 1.00 92.75 94 LEU A C 1
ATOM 690 O O . LEU A 1 94 ? 18.243 3.237 3.645 1.00 92.75 94 LEU A O 1
ATOM 694 N N . SER A 1 95 ? 20.034 4.022 4.704 1.00 93.06 95 SER A N 1
ATOM 695 C CA . SER A 1 95 ? 20.259 2.777 5.434 1.00 93.06 95 SER A CA 1
ATOM 696 C C . SER A 1 95 ? 19.251 2.633 6.582 1.00 93.06 95 SER A C 1
ATOM 698 O O . SER A 1 95 ? 18.767 3.642 7.097 1.00 93.06 95 SER A O 1
ATOM 700 N N . ILE A 1 96 ? 18.989 1.408 7.058 1.00 91.75 96 ILE A N 1
ATOM 701 C CA . ILE A 1 96 ? 18.123 1.168 8.233 1.00 91.75 96 ILE A CA 1
ATOM 702 C C . ILE A 1 96 ? 18.535 2.040 9.444 1.00 91.75 96 ILE A C 1
ATOM 704 O O . ILE A 1 96 ? 17.663 2.703 10.009 1.00 91.75 96 ILE A O 1
ATOM 708 N N . PRO A 1 97 ? 19.832 2.146 9.826 1.00 96.12 97 PRO A N 1
ATOM 709 C CA . PRO A 1 97 ? 20.261 3.051 10.901 1.00 96.12 97 PRO A CA 1
ATOM 710 C C . PRO A 1 97 ? 19.962 4.537 10.659 1.00 96.12 97 PRO A C 1
ATOM 712 O O . PRO A 1 97 ? 19.870 5.304 11.613 1.00 96.12 97 PRO A O 1
ATOM 715 N N . SER A 1 98 ? 19.830 4.953 9.399 1.00 94.62 98 SER A N 1
ATOM 716 C CA . SER A 1 98 ? 19.527 6.331 8.992 1.00 94.62 98 SER A CA 1
ATOM 717 C C . SER A 1 98 ? 18.032 6.579 8.761 1.00 94.62 98 SER A C 1
ATOM 719 O O . SER A 1 98 ? 17.676 7.633 8.244 1.00 94.62 98 SER A O 1
ATOM 721 N N . GLY A 1 99 ? 17.160 5.632 9.127 1.00 92.12 99 GLY A N 1
ATOM 722 C CA . GLY A 1 99 ? 15.710 5.736 8.936 1.00 92.12 99 GLY A CA 1
ATOM 723 C C . GLY A 1 99 ? 15.180 5.068 7.665 1.00 92.12 99 GLY A C 1
ATOM 724 O O . GLY A 1 99 ? 13.994 5.199 7.372 1.00 92.12 99 GLY A O 1
ATOM 725 N N . GLY A 1 100 ? 16.020 4.332 6.934 1.00 94.06 100 GLY A N 1
ATOM 726 C CA . GLY A 1 100 ? 15.599 3.479 5.825 1.00 94.06 100 GLY A CA 1
ATOM 727 C C . GLY A 1 100 ? 14.602 2.418 6.283 1.00 94.06 100 GLY A C 1
ATOM 728 O O . GLY A 1 100 ? 14.632 1.942 7.423 1.00 94.06 100 GLY A O 1
ATOM 729 N N . THR A 1 101 ? 13.677 2.058 5.400 1.00 94.69 101 THR A N 1
ATOM 730 C CA . THR A 1 101 ? 12.554 1.188 5.746 1.00 94.69 101 THR A CA 1
ATOM 731 C C . THR A 1 101 ? 12.351 0.085 4.730 1.00 94.69 101 THR A C 1
ATOM 733 O O . THR A 1 101 ? 12.383 0.328 3.528 1.00 94.69 101 THR A O 1
ATOM 736 N N . GLU A 1 102 ? 12.060 -1.119 5.217 1.00 96.38 102 GLU A N 1
ATOM 737 C CA . GLU A 1 102 ? 11.592 -2.203 4.359 1.00 96.38 102 GLU A CA 1
ATOM 738 C C . GLU A 1 102 ? 10.091 -2.072 4.123 1.00 96.38 102 GLU A C 1
ATOM 740 O O . GLU A 1 102 ? 9.318 -1.943 5.085 1.00 96.38 102 GLU A O 1
ATOM 745 N N . HIS A 1 103 ? 9.679 -2.081 2.856 1.00 96.75 103 HIS A N 1
ATOM 746 C CA . HIS A 1 103 ? 8.281 -1.909 2.478 1.00 96.75 103 HIS A CA 1
ATOM 747 C C . HIS A 1 103 ? 7.995 -2.263 1.013 1.00 96.75 103 HIS A C 1
ATOM 749 O O . HIS A 1 103 ? 8.901 -2.367 0.196 1.00 96.75 103 HIS A O 1
ATOM 755 N N . LEU A 1 104 ? 6.710 -2.380 0.688 1.00 97.75 104 LEU A N 1
ATOM 756 C CA . LEU A 1 104 ? 6.164 -2.261 -0.662 1.00 97.75 104 LEU A CA 1
ATOM 757 C C . LEU A 1 104 ? 5.201 -1.069 -0.672 1.00 97.75 104 LEU A C 1
ATOM 759 O O . LEU A 1 104 ? 4.330 -0.993 0.198 1.00 97.75 104 LEU A O 1
ATOM 763 N N . ALA A 1 105 ? 5.349 -0.150 -1.622 1.00 97.62 105 ALA A N 1
ATOM 764 C CA . ALA A 1 105 ? 4.569 1.081 -1.671 1.00 97.62 105 ALA A CA 1
ATOM 765 C C . ALA A 1 105 ? 4.044 1.415 -3.068 1.00 97.62 105 ALA A C 1
ATOM 767 O O . ALA A 1 105 ? 4.689 1.132 -4.075 1.00 97.62 105 ALA A O 1
ATOM 768 N N . VAL A 1 106 ? 2.891 2.086 -3.089 1.00 98.12 106 VAL A N 1
ATOM 769 C CA . VAL A 1 106 ? 2.427 2.892 -4.221 1.00 98.12 106 VAL A CA 1
ATOM 770 C C . VAL A 1 106 ? 2.761 4.342 -3.900 1.00 98.12 106 VAL A C 1
ATOM 772 O O . VAL A 1 106 ? 2.324 4.858 -2.867 1.00 98.12 106 VAL A O 1
ATOM 775 N N . ARG A 1 107 ? 3.547 4.981 -4.764 1.00 97.44 107 ARG A N 1
ATOM 776 C CA . ARG A 1 107 ? 4.019 6.359 -4.607 1.00 97.44 107 ARG A CA 1
ATOM 777 C C . ARG A 1 107 ? 3.425 7.261 -5.670 1.00 97.44 107 ARG A C 1
ATOM 779 O O . ARG A 1 107 ? 3.449 6.908 -6.845 1.00 97.44 107 ARG A O 1
ATOM 786 N N . ASP A 1 108 ? 2.936 8.414 -5.237 1.00 97.94 108 ASP A N 1
ATOM 787 C CA . ASP A 1 108 ? 2.629 9.546 -6.104 1.00 97.94 108 ASP A CA 1
ATOM 788 C C . ASP A 1 108 ? 3.897 10.394 -6.214 1.00 97.94 108 ASP A C 1
ATOM 790 O O . ASP A 1 108 ? 4.320 11.039 -5.250 1.00 97.94 108 ASP A O 1
ATOM 794 N N . GLU A 1 109 ? 4.529 10.356 -7.377 1.00 96.94 109 GLU A N 1
ATOM 795 C CA . GLU A 1 109 ? 5.787 11.053 -7.638 1.00 96.94 109 G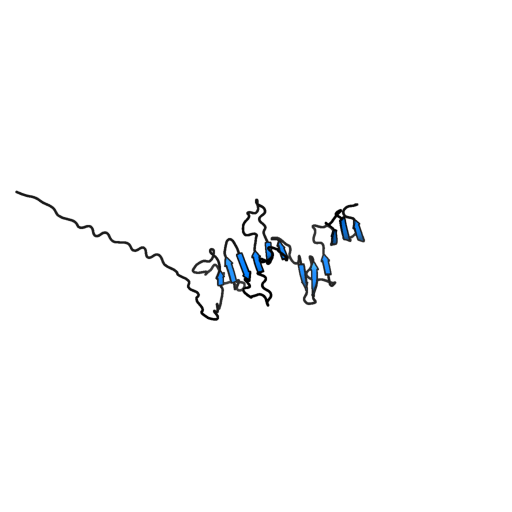LU A CA 1
ATOM 796 C C . GLU A 1 109 ? 5.570 12.530 -7.922 1.00 96.94 109 GLU A C 1
ATOM 798 O O . GLU A 1 109 ? 6.406 13.359 -7.563 1.00 96.94 109 GLU A O 1
ATOM 803 N N . SER A 1 110 ? 4.426 12.873 -8.517 1.00 96.38 110 SER A N 1
ATOM 804 C CA . SER A 1 110 ? 4.057 14.260 -8.785 1.00 96.38 110 SER A CA 1
ATOM 805 C C . SER A 1 110 ? 3.821 15.027 -7.481 1.00 96.38 110 SER A C 1
ATOM 807 O O . SER A 1 110 ? 4.245 16.175 -7.355 1.00 96.38 110 SER A O 1
ATOM 809 N N . ALA A 1 111 ? 3.194 14.392 -6.487 1.00 97.38 111 ALA A N 1
ATOM 810 C CA . ALA A 1 111 ? 2.933 14.981 -5.174 1.00 97.38 111 ALA A CA 1
ATOM 811 C C . ALA A 1 111 ? 3.995 14.638 -4.113 1.00 97.38 111 ALA A C 1
ATOM 813 O O . ALA A 1 111 ? 3.956 15.192 -3.014 1.00 97.38 111 ALA A O 1
ATOM 814 N N . SER A 1 112 ? 4.932 13.730 -4.410 1.00 95.69 112 SER A N 1
ATOM 815 C CA . SER A 1 112 ? 5.897 13.183 -3.442 1.00 95.69 112 SER A CA 1
ATOM 816 C C . SER A 1 112 ? 5.221 12.585 -2.197 1.00 95.69 112 SER A C 1
ATOM 818 O O . SER A 1 112 ? 5.656 12.803 -1.063 1.00 95.69 112 SER A O 1
ATOM 820 N N . TH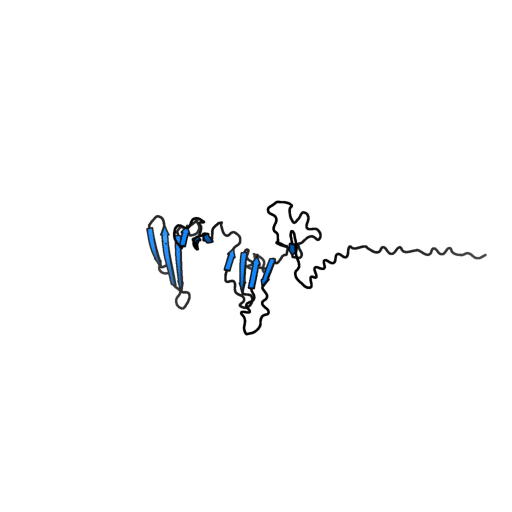R A 1 113 ? 4.141 11.824 -2.397 1.00 96.94 113 THR A N 1
ATOM 821 C CA . THR A 1 113 ? 3.393 11.173 -1.309 1.00 96.94 113 THR A CA 1
ATOM 822 C C . THR A 1 113 ? 3.362 9.655 -1.458 1.00 96.94 113 THR A C 1
ATOM 824 O O . THR A 1 113 ? 3.631 9.098 -2.520 1.00 96.94 113 THR A O 1
ATOM 827 N N . VAL A 1 114 ? 3.043 8.964 -0.361 1.00 97.00 114 VAL A N 1
ATOM 828 C CA . VAL A 1 114 ? 2.930 7.501 -0.324 1.00 97.00 114 VAL A CA 1
ATOM 829 C C . VAL A 1 114 ? 1.542 7.122 0.182 1.00 97.00 114 VAL A C 1
ATOM 831 O O . VAL A 1 114 ? 1.371 6.887 1.379 1.00 97.00 114 VAL A O 1
ATOM 834 N N . PRO A 1 115 ? 0.521 7.105 -0.689 1.00 97.38 115 PRO A N 1
ATOM 835 C CA . PRO A 1 115 ? -0.849 6.834 -0.261 1.00 97.38 115 PRO A CA 1
ATOM 836 C C . PRO A 1 115 ? -1.074 5.395 0.219 1.00 97.38 115 PRO A C 1
ATOM 838 O O . PRO A 1 115 ? -2.021 5.147 0.964 1.00 97.38 115 PRO A O 1
ATOM 841 N N . PHE A 1 116 ? -0.226 4.441 -0.177 1.00 97.62 116 PHE A N 1
ATOM 842 C CA . PHE A 1 116 ? -0.321 3.057 0.280 1.00 97.62 116 PHE A CA 1
ATOM 843 C C . PHE A 1 116 ? 1.060 2.454 0.522 1.00 97.62 116 PHE A C 1
ATOM 845 O O . PHE A 1 116 ? 1.915 2.473 -0.362 1.00 97.62 116 PHE A O 1
ATOM 852 N N . LEU A 1 117 ? 1.259 1.889 1.714 1.00 97.25 117 LEU A N 1
ATOM 853 C CA . LEU A 1 117 ? 2.509 1.257 2.117 1.00 97.25 117 LEU A CA 1
ATOM 854 C C . LEU A 1 117 ? 2.232 0.023 2.979 1.00 97.25 117 LEU A C 1
ATOM 856 O O . LEU A 1 117 ? 1.534 0.096 3.990 1.00 97.25 117 LEU A O 1
ATOM 860 N N . ILE A 1 118 ? 2.851 -1.098 2.618 1.00 97.19 118 ILE A N 1
ATOM 861 C CA . ILE A 1 118 ? 2.917 -2.310 3.435 1.00 97.19 118 ILE A CA 1
ATOM 862 C C . ILE A 1 118 ? 4.346 -2.445 3.947 1.00 97.19 118 ILE A C 1
ATOM 864 O O . ILE A 1 118 ? 5.285 -2.544 3.162 1.00 97.19 118 ILE A O 1
ATOM 868 N N . ARG A 1 119 ? 4.527 -2.467 5.268 1.00 96.38 119 ARG A N 1
ATOM 869 C CA . ARG A 1 119 ? 5.842 -2.668 5.891 1.00 96.38 119 ARG A CA 1
ATOM 870 C C . ARG A 1 119 ? 6.358 -4.088 5.664 1.00 96.38 119 ARG A C 1
ATOM 872 O O . ARG A 1 119 ? 5.596 -5.051 5.758 1.00 96.38 119 ARG A O 1
ATOM 879 N N . GLY A 1 120 ? 7.670 -4.214 5.473 1.00 95.69 120 GLY A N 1
ATOM 880 C CA . GLY A 1 120 ? 8.366 -5.493 5.580 1.00 95.69 120 GLY A CA 1
ATOM 881 C C . GLY A 1 120 ? 8.039 -6.161 6.918 1.00 95.69 120 GLY A C 1
ATOM 882 O O . GLY A 1 120 ? 8.029 -5.506 7.963 1.00 95.69 120 GLY A O 1
ATOM 883 N N . GLY A 1 121 ? 7.692 -7.449 6.873 1.00 92.62 121 GLY A N 1
ATOM 884 C CA . GLY A 1 121 ? 7.273 -8.220 8.047 1.00 92.62 121 GLY A CA 1
ATOM 885 C C . GLY A 1 121 ? 5.794 -8.093 8.443 1.00 92.62 121 GLY A C 1
ATOM 886 O O . GLY A 1 121 ? 5.401 -8.684 9.448 1.00 92.62 121 GLY A O 1
ATOM 887 N N . ALA A 1 122 ? 4.955 -7.375 7.683 1.00 94.00 122 ALA A N 1
ATOM 888 C CA . ALA A 1 122 ? 3.507 -7.376 7.910 1.00 94.00 122 ALA A CA 1
ATOM 889 C C . ALA A 1 122 ? 2.927 -8.815 7.832 1.00 94.00 122 ALA A C 1
ATOM 891 O O . ALA A 1 122 ? 3.180 -9.518 6.850 1.00 94.00 122 ALA A O 1
ATOM 892 N N . PRO A 1 123 ? 2.148 -9.287 8.830 1.00 92.56 123 PRO A N 1
ATOM 893 C CA . PRO A 1 123 ? 1.634 -10.658 8.848 1.00 92.56 123 PRO A CA 1
ATOM 894 C C . PRO A 1 123 ? 0.648 -10.989 7.719 1.00 92.56 123 PRO A C 1
ATOM 896 O O . PRO A 1 123 ? -0.056 -10.122 7.192 1.00 92.56 123 PRO A O 1
ATOM 899 N N . THR A 1 124 ? 0.499 -12.283 7.421 1.00 94.31 124 THR A N 1
ATOM 900 C CA . THR A 1 124 ? -0.527 -12.789 6.499 1.00 94.31 124 THR A CA 1
ATOM 901 C C . THR A 1 124 ? -1.926 -12.298 6.888 1.00 94.31 124 THR A C 1
ATOM 903 O O . THR A 1 124 ? -2.347 -12.417 8.045 1.00 94.31 124 THR A O 1
ATOM 906 N N . ASN A 1 125 ? -2.667 -11.809 5.889 1.00 95.12 125 ASN A N 1
ATOM 907 C CA . ASN A 1 125 ? -4.002 -11.219 6.025 1.00 95.12 125 ASN A CA 1
ATOM 908 C C . ASN A 1 125 ? -4.034 -9.965 6.913 1.00 95.12 125 ASN A C 1
ATOM 910 O O . ASN A 1 125 ? -5.035 -9.739 7.586 1.00 95.12 125 ASN A O 1
ATOM 914 N N . THR A 1 126 ? -2.963 -9.158 6.939 1.00 93.88 126 THR A N 1
ATOM 915 C CA . THR A 1 126 ? -2.984 -7.831 7.592 1.00 93.88 126 THR A CA 1
ATOM 916 C C . THR A 1 126 ? -4.164 -7.000 7.080 1.00 93.88 126 THR A C 1
ATOM 918 O O . THR A 1 126 ? -4.955 -6.508 7.880 1.00 93.88 126 THR A O 1
ATOM 921 N N . MET A 1 127 ? -4.340 -6.952 5.758 1.00 95.44 127 MET A N 1
ATOM 922 C CA . MET A 1 127 ? -5.554 -6.503 5.083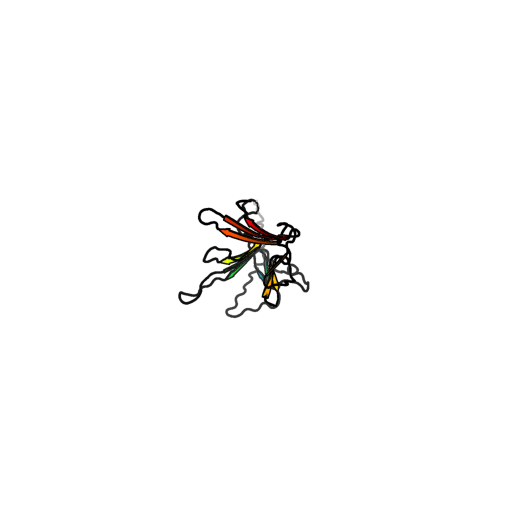 1.00 95.44 127 MET A CA 1
ATOM 923 C C . MET A 1 127 ? -5.891 -7.528 4.000 1.00 95.44 127 MET A C 1
ATOM 925 O O . MET A 1 127 ? -5.025 -7.920 3.220 1.00 95.44 127 MET A O 1
ATOM 929 N N . TYR A 1 128 ? -7.131 -7.996 3.980 1.00 97.62 128 TYR A N 1
ATOM 930 C CA . TYR A 1 128 ? -7.640 -8.964 3.019 1.00 97.62 128 TYR A CA 1
ATOM 931 C C . TYR A 1 128 ? -8.977 -8.463 2.485 1.00 97.62 128 TYR A C 1
ATOM 933 O O . TYR A 1 128 ? -9.837 -8.081 3.271 1.00 97.62 128 TYR A O 1
ATOM 941 N N . ILE A 1 129 ? -9.163 -8.473 1.169 1.00 98.12 129 ILE A N 1
ATOM 942 C CA . ILE A 1 129 ? -10.441 -8.139 0.534 1.00 98.12 129 ILE A CA 1
ATOM 943 C C . ILE A 1 129 ? -10.992 -9.437 -0.053 1.00 98.12 129 ILE A C 1
ATOM 945 O O . ILE A 1 129 ? -10.345 -10.057 -0.898 1.00 98.12 129 ILE A O 1
ATOM 949 N N . SER A 1 130 ? -12.145 -9.888 0.434 1.00 97.94 130 SER A N 1
ATOM 950 C CA . SER A 1 130 ? -12.783 -11.121 -0.033 1.00 97.94 130 SER A CA 1
ATOM 951 C C . SER A 1 130 ? -13.494 -10.929 -1.374 1.00 97.94 130 SER A C 1
ATOM 953 O O . SER A 1 130 ? -13.712 -9.811 -1.838 1.00 97.94 130 SER A O 1
ATOM 955 N N . ALA A 1 131 ? -13.877 -12.039 -2.012 1.00 97.94 131 ALA A N 1
ATOM 956 C CA . ALA A 1 131 ? -14.529 -12.033 -3.325 1.00 97.94 131 ALA A CA 1
ATOM 957 C C . ALA A 1 131 ? -15.893 -11.312 -3.349 1.00 97.94 131 ALA A C 1
ATOM 959 O O . ALA A 1 131 ? -16.331 -10.860 -4.401 1.00 97.94 131 ALA A O 1
ATOM 960 N N . ASP A 1 132 ? -16.559 -11.202 -2.200 1.00 97.38 132 ASP A N 1
ATOM 961 C CA . ASP A 1 132 ? -17.792 -10.435 -1.995 1.00 97.38 13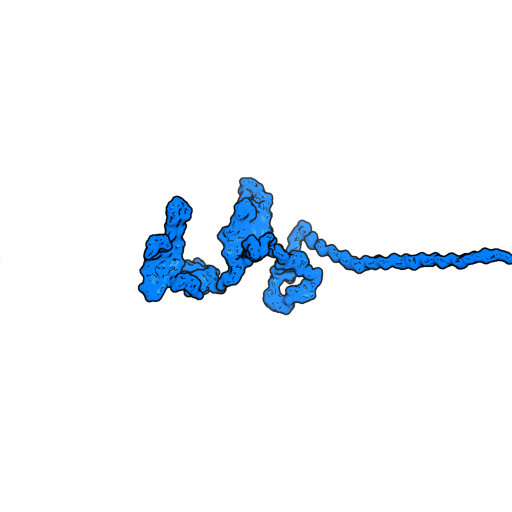2 ASP A CA 1
ATOM 962 C C . ASP A 1 132 ? -17.536 -8.971 -1.581 1.00 97.38 132 ASP A C 1
ATOM 964 O O . ASP A 1 132 ? -18.482 -8.228 -1.324 1.00 97.38 132 ASP A O 1
ATOM 968 N N . GLY A 1 133 ? -16.272 -8.538 -1.537 1.00 98.12 133 GLY A N 1
ATOM 969 C CA . GLY A 1 133 ? -15.865 -7.160 -1.257 1.00 98.12 133 GLY A CA 1
ATOM 970 C C . GLY A 1 133 ? -15.728 -6.810 0.226 1.00 98.12 133 GLY A C 1
ATOM 971 O O . GLY A 1 133 ? -15.454 -5.653 0.544 1.00 98.12 133 GLY A O 1
ATOM 972 N N . ALA A 1 134 ? -15.894 -7.768 1.143 1.00 98.56 134 ALA A N 1
ATOM 973 C CA . ALA A 1 134 ? -15.689 -7.520 2.566 1.00 98.56 134 ALA A CA 1
ATOM 974 C C . ALA A 1 134 ? -14.194 -7.406 2.922 1.00 98.56 134 ALA A C 1
ATOM 976 O O . ALA A 1 134 ? -13.336 -8.089 2.363 1.00 98.56 134 ALA A O 1
ATOM 977 N N . ILE A 1 135 ? -13.879 -6.544 3.890 1.00 98.50 135 ILE A N 1
ATOM 978 C CA . ILE A 1 135 ? -12.512 -6.278 4.342 1.00 98.50 135 ILE A CA 1
ATOM 979 C C . ILE A 1 135 ? -12.251 -7.041 5.640 1.00 98.50 135 ILE A C 1
ATOM 981 O O . ILE A 1 135 ? -12.893 -6.813 6.664 1.00 98.50 135 ILE A O 1
ATOM 985 N N . GLY A 1 136 ? -11.278 -7.942 5.613 1.00 97.38 136 GLY A N 1
ATOM 986 C CA . GLY A 1 136 ? -10.713 -8.592 6.785 1.00 97.38 136 GLY A CA 1
ATOM 987 C C . GLY A 1 136 ? -9.415 -7.916 7.215 1.00 97.38 136 GLY A C 1
ATOM 988 O O . GLY A 1 136 ? -8.464 -7.843 6.442 1.00 97.38 136 GLY A O 1
ATOM 989 N N . MET A 1 137 ? -9.345 -7.465 8.464 1.00 95.62 137 MET A N 1
ATOM 990 C CA . MET A 1 137 ? -8.096 -7.040 9.095 1.00 95.62 137 MET A CA 1
ATOM 991 C C . MET A 1 137 ? -7.652 -8.127 10.064 1.00 95.62 137 MET A C 1
ATOM 993 O O . MET A 1 137 ? -8.332 -8.416 11.046 1.00 95.62 137 MET A O 1
ATOM 997 N N . GLY A 1 138 ? -6.546 -8.792 9.749 1.00 93.88 138 GLY A N 1
ATOM 998 C CA . GLY A 1 138 ? -6.078 -9.965 10.482 1.00 93.88 138 GLY A CA 1
ATOM 999 C C . GLY A 1 138 ? -6.801 -11.271 10.125 1.00 93.88 138 GLY A C 1
ATOM 1000 O O . GLY A 1 138 ? -6.460 -12.313 10.682 1.00 93.88 138 GLY A O 1
ATOM 1001 N N . THR A 1 139 ? -7.750 -11.292 9.186 1.00 95.44 139 THR A N 1
ATOM 1002 C CA . THR A 1 139 ? -8.509 -12.502 8.811 1.00 95.44 139 THR A CA 1
ATOM 1003 C C . THR A 1 139 ? -8.759 -12.577 7.309 1.00 95.44 139 THR A C 1
ATOM 1005 O O . THR A 1 139 ? -9.002 -11.558 6.678 1.00 95.44 139 THR A O 1
ATOM 1008 N N . SER A 1 140 ? -8.724 -13.783 6.737 1.00 97.06 140 SER A N 1
ATOM 1009 C CA . SER A 1 140 ? -9.143 -14.048 5.350 1.00 97.06 140 SER A CA 1
ATOM 1010 C C . SER A 1 140 ? -10.599 -14.505 5.237 1.00 97.06 140 SER A C 1
ATOM 1012 O O . SER A 1 140 ? -11.070 -14.817 4.148 1.00 97.06 140 SER A O 1
ATOM 1014 N N . ILE A 1 141 ? -11.317 -14.587 6.361 1.00 97.25 141 ILE A N 1
ATOM 1015 C CA . ILE A 1 141 ? -12.709 -15.046 6.416 1.00 97.25 141 ILE A CA 1
ATOM 1016 C C . ILE A 1 141 ? -13.548 -13.946 7.086 1.00 97.25 141 ILE A C 1
ATOM 1018 O O . ILE A 1 141 ? -13.997 -14.110 8.231 1.00 97.25 141 ILE A O 1
ATOM 1022 N N . PRO A 1 142 ? -13.704 -12.773 6.442 1.00 98.06 142 PRO A N 1
ATOM 1023 C CA . PRO A 1 142 ? -14.572 -11.729 6.965 1.00 98.06 142 PRO A CA 1
ATOM 1024 C C . PRO A 1 142 ? -16.014 -12.251 7.092 1.00 98.06 142 PRO A C 1
ATOM 1026 O O . PRO A 1 142 ? -16.491 -13.031 6.272 1.00 98.06 142 PRO A O 1
ATOM 1029 N N . ARG A 1 143 ? -16.695 -11.874 8.181 1.00 97.69 143 ARG A N 1
ATOM 1030 C CA . ARG A 1 143 ? -18.100 -12.252 8.461 1.00 97.69 143 ARG A CA 1
ATOM 1031 C C . ARG A 1 143 ? -19.046 -11.048 8.467 1.00 97.69 143 ARG A C 1
ATOM 1033 O O . ARG A 1 143 ? -20.231 -11.199 8.748 1.00 97.69 143 ARG A O 1
ATOM 1040 N N . GLN A 1 144 ? -18.501 -9.873 8.183 1.00 97.75 144 GLN A N 1
ATOM 1041 C CA . GLN A 1 144 ? -19.144 -8.567 8.071 1.00 97.75 144 GLN A CA 1
ATOM 1042 C C . GLN A 1 144 ? -18.358 -7.757 7.036 1.00 97.75 144 GLN A C 1
ATOM 1044 O O . GLN A 1 144 ? -17.206 -8.100 6.765 1.00 97.75 144 GLN A O 1
ATOM 1049 N N . SER A 1 145 ? -18.945 -6.677 6.506 1.00 97.94 145 SER A N 1
ATOM 1050 C CA . SER A 1 145 ? -18.296 -5.807 5.507 1.00 97.94 145 SER A CA 1
ATOM 1051 C C . SER A 1 145 ? -16.915 -5.311 5.948 1.00 97.94 145 SER A C 1
ATOM 1053 O O . SER A 1 145 ? -16.030 -5.149 5.116 1.00 97.94 145 SER A O 1
ATOM 1055 N N . LEU A 1 146 ? -16.722 -5.125 7.257 1.00 97.69 146 LEU A N 1
ATOM 1056 C CA . LEU A 1 146 ? -15.425 -4.955 7.900 1.00 97.69 146 LEU A CA 1
ATOM 1057 C C . LEU A 1 146 ? -15.335 -5.929 9.084 1.00 97.69 146 LEU A C 1
ATOM 1059 O O . LEU A 1 146 ? -16.167 -5.884 9.988 1.00 97.69 146 LEU A O 1
ATOM 1063 N N . HIS A 1 147 ? -14.339 -6.814 9.083 1.00 97.31 147 HIS A N 1
ATOM 1064 C CA . HIS A 1 147 ? -14.077 -7.773 10.158 1.00 97.31 147 HIS A CA 1
ATOM 1065 C C . HIS A 1 147 ? -12.643 -7.603 10.666 1.00 97.31 147 HIS A C 1
ATOM 1067 O O . HIS A 1 147 ? -11.686 -7.983 9.993 1.00 97.31 147 HIS A O 1
ATOM 1073 N N . ILE A 1 148 ? -12.505 -7.057 11.873 1.00 95.62 148 ILE A N 1
ATOM 1074 C CA . ILE A 1 148 ? -11.217 -6.831 12.533 1.00 95.62 148 ILE A CA 1
ATOM 1075 C C . ILE A 1 148 ? -10.987 -7.943 13.554 1.00 95.62 148 ILE A C 1
ATOM 1077 O O . ILE A 1 148 ? -11.792 -8.134 14.464 1.00 95.62 148 ILE A O 1
ATOM 1081 N N . VAL A 1 149 ? -9.880 -8.668 13.409 1.00 93.38 149 VAL A N 1
ATOM 1082 C CA . VAL A 1 149 ? -9.430 -9.691 14.352 1.00 93.38 149 VAL A CA 1
ATOM 1083 C C . VAL A 1 149 ? -8.109 -9.241 14.948 1.00 93.38 149 VAL A C 1
ATOM 1085 O O . VAL A 1 149 ? -7.110 -9.100 14.241 1.00 93.38 149 VAL A O 1
ATOM 1088 N N . ASN A 1 150 ? -8.081 -9.064 16.265 1.00 87.50 150 ASN A N 1
ATOM 1089 C CA . ASN A 1 150 ? -6.821 -8.872 16.961 1.00 87.50 150 ASN A CA 1
ATOM 1090 C C . ASN A 1 150 ? -6.005 -10.176 16.950 1.00 87.50 150 ASN A C 1
ATOM 1092 O O . ASN A 1 150 ? -6.488 -11.228 17.365 1.00 87.50 150 ASN A O 1
ATOM 1096 N N . LYS A 1 151 ? -4.752 -10.090 16.494 1.00 76.44 151 LYS A N 1
ATOM 1097 C CA . LYS A 1 151 ? -3.784 -11.197 16.457 1.00 76.44 151 LYS A CA 1
ATOM 1098 C C . LYS A 1 151 ? -2.605 -11.042 17.427 1.00 76.44 151 LYS A C 1
ATOM 1100 O O . LYS A 1 151 ? -1.653 -11.809 17.334 1.00 76.44 151 LYS A O 1
ATOM 1105 N N . GLY A 1 152 ? -2.661 -10.098 18.368 1.00 67.44 152 GLY A N 1
ATOM 1106 C CA . GLY A 1 152 ? -1.804 -10.119 19.558 1.00 67.44 152 GLY A CA 1
ATOM 1107 C C . GLY A 1 152 ? -1.280 -8.767 20.039 1.00 67.44 152 GLY A C 1
ATOM 1108 O O . GLY A 1 152 ? -1.140 -8.591 21.242 1.00 67.44 152 GLY A O 1
ATOM 1109 N N . THR A 1 153 ? -1.003 -7.800 19.161 1.00 65.25 153 THR A N 1
ATOM 1110 C CA . THR A 1 153 ? -0.249 -6.590 19.557 1.00 65.25 153 THR A CA 1
ATOM 1111 C C . THR A 1 153 ? -1.076 -5.519 20.259 1.00 65.25 153 THR A C 1
ATOM 1113 O O . THR A 1 153 ? -0.523 -4.759 21.046 1.00 65.25 153 THR A O 1
ATOM 1116 N N . LEU A 1 154 ? -2.380 -5.444 19.991 1.00 69.56 154 LEU A N 1
ATOM 1117 C CA . LEU A 1 154 ? -3.242 -4.375 20.510 1.00 69.56 154 LEU A CA 1
ATOM 1118 C C . LEU A 1 154 ? -4.160 -4.836 21.649 1.00 69.56 154 LEU A C 1
ATOM 1120 O O . LEU A 1 154 ? -4.973 -4.048 22.114 1.00 69.56 154 LEU A O 1
ATOM 1124 N N . PHE A 1 155 ? -4.025 -6.096 22.094 1.00 77.75 155 PHE A N 1
ATOM 1125 C CA . PHE A 1 155 ? -4.836 -6.787 23.120 1.00 77.75 155 PHE A CA 1
ATOM 1126 C C . PHE A 1 155 ? -6.361 -6.815 22.890 1.00 77.75 155 PHE A C 1
ATOM 1128 O O . PHE A 1 155 ? -7.035 -7.694 23.414 1.00 77.75 155 PHE A O 1
ATOM 1135 N N . GLU A 1 156 ? -6.893 -5.991 21.989 1.00 89.44 156 GLU A N 1
ATOM 1136 C CA . GLU A 1 156 ? -8.311 -5.842 21.684 1.00 89.44 156 GLU A CA 1
ATOM 1137 C C . GLU A 1 156 ? -8.512 -5.564 20.186 1.00 89.44 156 GLU A C 1
ATOM 1139 O O . GLU A 1 156 ? -7.601 -5.099 19.495 1.00 89.44 156 GLU A O 1
ATOM 1144 N N . ALA A 1 157 ? -9.701 -5.870 19.661 1.00 93.12 157 ALA A N 1
ATOM 1145 C CA . ALA A 1 157 ? -10.099 -5.395 18.339 1.00 93.12 157 ALA A CA 1
ATOM 1146 C C . ALA A 1 157 ? -10.662 -3.980 18.488 1.00 93.12 157 ALA A C 1
ATOM 1148 O O . ALA A 1 157 ? -11.481 -3.738 19.375 1.00 93.12 157 ALA A O 1
ATOM 1149 N N . GLY A 1 158 ? -10.256 -3.047 17.630 1.00 92.75 158 GLY A N 1
ATOM 1150 C CA . GLY A 1 158 ? -10.755 -1.687 17.751 1.00 92.75 158 GLY A CA 1
ATOM 1151 C C . GLY A 1 158 ? -10.528 -0.804 16.542 1.00 92.75 158 GLY A C 1
ATOM 1152 O O . GLY A 1 158 ? -9.796 -1.148 15.614 1.00 92.75 158 GLY A O 1
ATOM 1153 N N . ILE A 1 159 ? -11.202 0.339 16.584 1.00 94.62 159 ILE A N 1
ATOM 1154 C CA . ILE A 1 159 ? -11.114 1.422 15.609 1.00 94.62 159 ILE A CA 1
ATOM 1155 C C . ILE A 1 159 ? -10.776 2.688 16.387 1.00 94.62 159 ILE A C 1
ATOM 1157 O O . ILE A 1 159 ? -11.485 3.026 17.336 1.00 94.62 159 ILE A O 1
ATOM 1161 N N . ARG A 1 160 ? -9.709 3.374 15.972 1.00 94.25 160 ARG A N 1
ATOM 1162 C CA . ARG A 1 160 ? -9.285 4.654 16.539 1.00 94.25 160 ARG A CA 1
ATOM 1163 C C . ARG A 1 160 ? -9.781 5.811 15.684 1.00 94.25 160 ARG A C 1
ATOM 1165 O O . ARG A 1 160 ? -9.651 5.779 14.462 1.00 94.25 160 ARG A O 1
ATOM 1172 N N . LEU A 1 161 ? -10.291 6.837 16.348 1.00 95.38 161 LEU A N 1
ATOM 1173 C CA . LEU A 1 161 ? -10.496 8.175 15.813 1.00 95.38 161 LEU A CA 1
ATOM 1174 C C . LEU A 1 161 ? -9.493 9.110 16.488 1.00 95.38 161 LEU A C 1
ATOM 1176 O O . LEU A 1 161 ? -9.298 9.027 17.699 1.00 95.38 161 LEU A O 1
ATOM 1180 N N . GLU A 1 162 ? -8.867 9.992 15.721 1.00 94.75 162 GLU A N 1
ATOM 1181 C CA . GLU A 1 162 ? -7.895 10.959 16.228 1.00 94.75 162 GLU A CA 1
ATOM 1182 C C . GLU A 1 162 ? -8.084 12.290 15.498 1.00 94.75 162 GLU A C 1
ATOM 1184 O O . GLU A 1 162 ? -8.161 12.320 14.270 1.00 94.75 162 GLU A O 1
ATOM 1189 N N . ASP A 1 163 ? -8.182 13.377 16.260 1.00 93.75 163 ASP A N 1
ATOM 1190 C CA . ASP A 1 163 ? -8.087 14.741 15.754 1.00 93.75 163 ASP A CA 1
ATOM 1191 C C . ASP A 1 163 ? -6.752 15.322 16.210 1.00 93.75 163 ASP A C 1
ATOM 1193 O O . ASP A 1 163 ? -6.457 15.382 17.405 1.00 93.75 163 ASP A O 1
ATOM 1197 N N . THR A 1 164 ? -5.931 15.727 15.248 1.00 94.31 164 THR A N 1
ATOM 1198 C CA . THR A 1 164 ? -4.615 16.321 15.492 1.00 94.31 164 THR A CA 1
ATOM 1199 C C . THR A 1 164 ? -4.618 17.838 15.295 1.00 94.31 164 THR A C 1
ATOM 1201 O O . THR A 1 164 ? -3.563 18.466 15.398 1.00 94.31 164 THR A O 1
ATOM 1204 N N . ILE A 1 165 ? -5.764 18.444 14.966 1.00 93.94 165 ILE A N 1
ATOM 1205 C CA . ILE A 1 165 ? -5.898 19.884 14.738 1.00 93.94 165 ILE A CA 1
ATOM 1206 C C . ILE A 1 165 ? -6.396 20.558 16.024 1.00 93.94 165 ILE A C 1
ATOM 1208 O O . ILE A 1 165 ? -7.417 20.196 16.595 1.00 93.94 165 ILE A O 1
ATOM 1212 N N . GLY A 1 166 ? -5.693 21.600 16.476 1.00 89.75 166 GLY A N 1
ATOM 1213 C CA . GLY A 1 166 ? -6.043 22.306 17.712 1.00 89.75 166 GLY A CA 1
ATOM 1214 C C . GLY A 1 166 ? -5.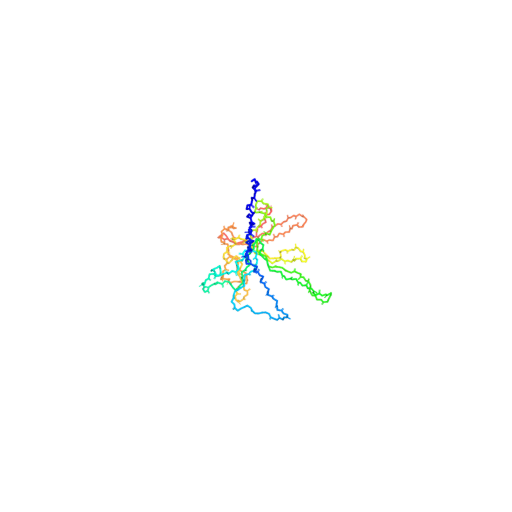534 21.569 18.950 1.00 89.75 166 GLY A C 1
ATOM 1215 O O . GLY A 1 166 ? -4.341 21.289 19.041 1.00 89.75 166 GLY A O 1
ATOM 1216 N N . THR A 1 167 ? -6.405 21.308 19.928 1.00 91.00 167 THR A N 1
ATOM 1217 C CA . THR A 1 167 ? -6.062 20.433 21.059 1.00 91.00 167 THR A CA 1
ATOM 1218 C C . THR A 1 167 ? -6.258 18.988 20.611 1.00 91.00 167 THR A C 1
ATOM 1220 O O . THR A 1 167 ? -7.401 18.636 20.330 1.00 91.00 167 THR A O 1
ATOM 1223 N N . PRO A 1 168 ? -5.199 18.160 20.534 1.00 92.25 168 PRO A N 1
ATOM 1224 C CA . PRO A 1 168 ? -5.345 16.798 20.047 1.00 92.25 168 PRO A CA 1
ATOM 1225 C C . PRO A 1 168 ? -6.250 15.970 20.953 1.00 92.25 168 PRO A C 1
ATOM 1227 O O . PRO A 1 168 ? -6.152 16.081 22.176 1.00 92.25 168 PRO A O 1
ATOM 1230 N N . TYR A 1 169 ? -7.087 15.129 20.351 1.00 93.69 169 TYR A N 1
ATOM 1231 C CA . TYR A 1 169 ? -7.935 14.158 21.043 1.00 93.69 169 TYR A CA 1
ATOM 1232 C C . TYR A 1 169 ? -7.988 12.840 20.281 1.00 93.69 169 TYR A C 1
ATOM 1234 O O . TYR A 1 169 ? -7.909 12.815 19.054 1.00 93.69 169 TYR A O 1
ATOM 1242 N N . SER A 1 170 ? -8.127 11.734 21.011 1.00 94.75 170 SER A N 1
ATOM 1243 C CA . SER A 1 170 ? -8.304 10.415 20.411 1.00 94.75 170 SER A CA 1
ATOM 1244 C C . SER A 1 170 ? -9.291 9.564 21.196 1.00 94.75 170 SER A C 1
ATOM 1246 O O . SER A 1 170 ? -9.353 9.612 22.426 1.00 94.75 170 SER A O 1
ATOM 1248 N N . TRP A 1 171 ? -10.058 8.770 20.458 1.00 94.75 171 TRP A N 1
ATOM 1249 C CA . TRP A 1 171 ? -11.090 7.891 20.989 1.00 94.75 171 TRP A CA 1
ATOM 1250 C C . TRP A 1 171 ? -11.018 6.541 20.307 1.00 94.75 171 TRP A C 1
ATOM 1252 O O . TRP A 1 171 ? -10.803 6.461 19.098 1.00 94.75 171 TRP A O 1
ATOM 1262 N N . ASP A 1 172 ? -11.276 5.484 21.067 1.00 94.06 172 ASP A N 1
ATOM 1263 C CA . ASP A 1 172 ? -11.329 4.136 20.530 1.00 94.06 172 ASP A CA 1
ATOM 1264 C C . ASP A 1 172 ? -12.693 3.500 20.735 1.00 94.06 172 ASP A C 1
ATOM 1266 O O . ASP A 1 172 ? -13.240 3.494 21.837 1.00 94.06 172 ASP A O 1
ATOM 1270 N N . MET A 1 173 ? -13.196 2.876 19.676 1.00 94.75 173 MET A N 1
ATOM 1271 C CA . MET A 1 173 ? -14.234 1.858 19.768 1.00 94.75 173 MET A CA 1
ATOM 1272 C C . MET A 1 173 ? -13.536 0.514 19.941 1.00 94.75 173 MET A C 1
ATOM 1274 O O . MET A 1 173 ? -12.805 0.105 19.038 1.00 94.75 173 MET A O 1
ATOM 1278 N N . ARG A 1 174 ? -13.729 -0.169 21.073 1.00 92.81 174 ARG A N 1
ATOM 1279 C CA . ARG A 1 174 ? -12.983 -1.393 21.399 1.00 92.81 174 ARG A CA 1
ATOM 1280 C C . ARG A 1 174 ? -13.889 -2.556 21.770 1.00 92.81 174 ARG A C 1
ATOM 1282 O O . ARG A 1 174 ? -14.970 -2.366 22.322 1.00 92.81 174 ARG A O 1
ATOM 1289 N N . GLY A 1 175 ? -13.426 -3.763 21.458 1.00 92.75 175 GLY A N 1
ATOM 1290 C CA . GLY A 1 175 ? -14.064 -5.027 21.804 1.00 92.75 175 GLY A CA 1
ATOM 1291 C C . GLY A 1 175 ? -13.047 -6.058 22.293 1.00 92.75 175 GLY A C 1
ATOM 1292 O O . GLY A 1 175 ? -12.035 -6.312 21.630 1.00 92.75 175 GLY A O 1
ATOM 1293 N N . ASN A 1 176 ? -13.336 -6.666 23.441 1.00 90.62 176 ASN A N 1
ATOM 1294 C CA . ASN A 1 176 ? -12.532 -7.710 24.076 1.00 90.62 176 ASN A CA 1
ATOM 1295 C C . ASN A 1 176 ? -13.432 -8.726 24.818 1.00 90.62 176 ASN A C 1
ATOM 1297 O O . ASN A 1 176 ? -14.648 -8.758 24.621 1.00 90.62 176 ASN A O 1
ATOM 1301 N N . ASP A 1 177 ? -12.839 -9.570 25.662 1.00 89.88 177 ASP A N 1
ATOM 1302 C CA . ASP A 1 177 ? -13.545 -10.557 26.487 1.00 89.88 177 ASP A CA 1
ATOM 1303 C C . ASP A 1 177 ? -14.369 -9.943 27.636 1.00 89.88 177 ASP A C 1
ATOM 1305 O O . ASP A 1 177 ? -15.302 -10.580 28.126 1.00 89.88 177 ASP A O 1
ATOM 1309 N N . ALA A 1 178 ? -14.081 -8.702 28.032 1.00 90.25 178 ALA A N 1
ATOM 1310 C CA . ALA A 1 178 ? -14.856 -7.940 29.010 1.00 90.25 178 ALA A CA 1
ATOM 1311 C C . ALA A 1 178 ? -16.070 -7.213 28.395 1.00 90.25 178 ALA A C 1
ATOM 1313 O O . ALA A 1 178 ? -17.012 -6.881 29.119 1.00 90.25 178 ALA A O 1
ATOM 1314 N N . GLY A 1 179 ? -16.083 -6.980 27.078 1.00 92.50 179 GLY A N 1
ATOM 1315 C CA . GLY A 1 179 ? -17.228 -6.427 26.355 1.00 92.50 179 GLY A CA 1
ATOM 1316 C C . GLY A 1 179 ? -16.858 -5.459 25.232 1.00 92.50 179 GLY A C 1
ATOM 1317 O O . GLY A 1 179 ? -15.763 -5.505 24.675 1.00 92.50 179 GLY A O 1
ATOM 1318 N N . PHE A 1 180 ? -17.809 -4.585 24.891 1.00 94.94 180 PHE A N 1
ATOM 1319 C CA . PHE A 1 180 ? -17.662 -3.519 23.898 1.00 94.94 180 PHE A CA 1
ATOM 1320 C C . PHE A 1 180 ? -17.809 -2.153 24.566 1.00 94.94 180 PHE A C 1
ATOM 1322 O O . PHE A 1 180 ? -18.763 -1.942 25.318 1.00 94.94 180 PHE A O 1
ATOM 1329 N N . TYR A 1 181 ? -16.891 -1.229 24.292 1.00 94.38 181 TYR A N 1
ATOM 1330 C CA . TYR A 1 181 ? -16.860 0.069 24.960 1.00 94.38 181 TYR A CA 1
ATOM 1331 C C . TYR A 1 181 ? -16.215 1.167 24.105 1.00 94.38 181 TYR A C 1
ATOM 1333 O O . TYR A 1 181 ? -15.477 0.899 23.155 1.00 94.38 181 TYR A O 1
ATOM 1341 N N . LEU A 1 182 ? -16.527 2.417 24.458 1.00 94.00 182 LEU A N 1
ATOM 1342 C CA . LEU A 1 182 ? -15.826 3.606 23.976 1.00 94.00 182 LEU A CA 1
ATOM 1343 C C . LEU A 1 182 ? -14.788 4.014 25.020 1.00 94.00 182 LEU A C 1
ATOM 1345 O O . LEU A 1 182 ? -15.110 4.073 26.207 1.00 94.00 182 LEU A O 1
ATOM 1349 N N . TYR A 1 183 ? -13.566 4.290 24.579 1.00 91.19 183 TYR A N 1
ATOM 1350 C CA . TYR A 1 183 ? -12.451 4.689 25.433 1.00 91.19 183 TYR A CA 1
ATOM 1351 C C . TYR A 1 183 ? -11.910 6.047 24.992 1.00 91.19 183 TYR A C 1
ATOM 1353 O O . TYR A 1 183 ? -11.558 6.214 23.823 1.00 91.19 183 TYR A O 1
ATOM 1361 N N . ASP A 1 184 ? -11.849 7.007 25.914 1.00 91.50 184 ASP A N 1
ATOM 1362 C CA . ASP A 1 184 ? -11.137 8.266 25.702 1.00 91.50 184 ASP A CA 1
ATOM 1363 C C . ASP A 1 184 ? -9.650 8.020 25.963 1.00 91.50 184 ASP A C 1
ATOM 1365 O O . ASP A 1 184 ? -9.216 7.816 27.096 1.00 91.50 184 ASP A O 1
ATOM 1369 N N . ALA A 1 185 ? -8.863 7.983 24.891 1.00 84.12 185 ALA A N 1
ATOM 1370 C CA . ALA A 1 185 ? -7.470 7.578 24.986 1.00 84.12 185 ALA A CA 1
ATOM 1371 C C . ALA A 1 185 ? -6.557 8.663 25.566 1.00 84.12 185 ALA A C 1
ATOM 1373 O O . ALA A 1 185 ? -5.414 8.359 25.912 1.00 84.12 185 ALA A O 1
ATOM 1374 N N . ILE A 1 186 ? -7.046 9.901 25.697 1.00 83.06 186 ILE A N 1
ATOM 1375 C CA . ILE A 1 186 ? -6.286 11.010 26.281 1.00 83.06 186 ILE A CA 1
ATOM 1376 C C . ILE A 1 186 ? -6.709 11.273 27.726 1.00 83.06 186 ILE A C 1
ATOM 1378 O O . ILE A 1 186 ? -5.851 11.556 28.563 1.00 83.06 186 ILE A O 1
ATOM 1382 N N . ALA A 1 187 ? -8.002 11.170 28.037 1.00 74.50 187 ALA A N 1
ATOM 1383 C CA . ALA A 1 187 ? -8.514 11.410 29.386 1.00 74.50 187 ALA A CA 1
ATOM 1384 C C . ALA A 1 187 ? -8.310 10.220 30.346 1.00 74.50 187 ALA A C 1
ATOM 1386 O O . ALA A 1 187 ? -8.249 10.441 31.559 1.00 74.50 187 ALA A O 1
ATOM 1387 N N . GLY A 1 188 ? -8.147 9.001 29.815 1.00 56.50 188 GLY A N 1
ATOM 1388 C CA . GLY A 1 188 ? -8.082 7.759 30.598 1.00 56.50 188 GLY A CA 1
ATOM 1389 C C . GLY A 1 188 ? -9.446 7.292 31.092 1.00 56.50 188 GLY A C 1
ATOM 1390 O O . GLY A 1 188 ? -9.436 6.445 32.013 1.00 56.50 188 GLY A O 1
#

Foldseek 3Di:
DDDDDDDDDDDDDDPPPPDPPDDDDPDDPDDDDDPAAEEAEPQQDPPCVPVQPPDPPGDNYHYDYLWDKDKDQAPDDDPDDGWIKMWGAWDRPDDVVRVTFGWTFIAGPVVRDTPDIDGPPQDPPCWEQAPVGAIEHVDNDDPDSYHYDDPPDPQWTWDKDWDPPDPIWMKIFTQDPVGTDIDGPPVD

pLDDT: mean 84.16, std 16.03, range [41.41, 98.56]

Radius of gyration: 30.11 Å; chains: 1; bounding box: 109×47×69 Å

Secondary structure (DSSP, 8-state):
----------------------------SS----SS-EEESTT--SS-TTTS-SSTT--SEEE-SSSEEEEE-----TTS----EEEEES-SS--GGGT---EEEEEETTTTEEEEEEETTPPTTSSEE-TTSPEEES-SS-SSSEEE---SSSSSEEEEEEE-SSS-EEEEEEE-SS-EEEEETTT-